Protein AF-A0A812NQ07-F1 (afdb_monomer)

Solvent-accessible surface area (backbone atoms only — not comparable to full-atom values): 11164 Å² total; per-residue (Å²): 77,31,38,33,22,37,84,86,67,49,80,75,46,78,44,50,45,86,80,40,48,30,43,47,54,47,42,54,49,45,25,73,77,73,21,46,48,64,79,30,60,43,45,21,42,82,88,67,48,80,60,52,55,82,43,70,52,73,68,67,44,54,32,36,46,44,80,58,69,56,84,49,89,71,41,55,62,50,47,47,53,50,41,41,50,29,21,64,44,89,93,28,59,58,25,39,49,52,43,48,75,61,62,49,68,63,70,45,54,54,83,63,46,41,31,32,51,32,39,6,26,46,59,60,31,52,73,50,34,51,54,39,54,75,69,65,37,68,62,71,47,54,23,76,58,42,44,33,23,54,31,34,6,27,52,61,58,30,55,68,48,39,50,52,41,50,76,74,61,43,70,63,82,54,44,26,80,87,65,47,25,28,49,49,36,6,52,78,66,62,31,63,67,51,32,58,70,64,47,80,77,81,74,77,75,83,126

Organism: Symbiodinium pilosum (NCBI:txid2952)

Secondary structure (DSSP, 8-state):
-EEEEETTS-EEEEE-TTT--BHHHHHHHHHHHH---GGGEEEEETT-PBPPTTPBP-SSEEEEEEEPPTTSTTHHHHHHHHHHHHTTSTT-HHHHHHHHHTT--TT-B-GGG-BHHHHHHHTT-HHHHHHHHHTT--TT---TT---HHHHHHHHT-HHHHHHHHHTT--TT-B-TTS-BHHHHHHHTT-HHHHHHHSPP------

Radius of gyration: 21.5 Å; Cα contacts (8 Å, |Δi|>4): 360; chains: 1; bounding box: 49×35×74 Å

Structure (mmCIF, N/CA/C/O backbone):
data_AF-A0A812NQ07-F1
#
_entry.id   AF-A0A812NQ07-F1
#
loop_
_atom_site.group_PDB
_atom_site.id
_atom_site.type_symbol
_atom_site.label_atom_id
_atom_site.label_alt_id
_atom_site.label_comp_id
_atom_site.label_asym_id
_atom_site.label_entity_id
_atom_site.label_seq_id
_atom_site.pdbx_PDB_ins_code
_atom_site.Cartn_x
_atom_site.Cartn_y
_atom_site.Cartn_z
_atom_site.occupancy
_atom_site.B_iso_or_equiv
_atom_site.auth_seq_id
_atom_site.auth_comp_id
_atom_site.auth_asym_id
_atom_site.auth_atom_id
_atom_site.pdbx_PDB_model_num
ATOM 1 N N . MET A 1 1 ? -1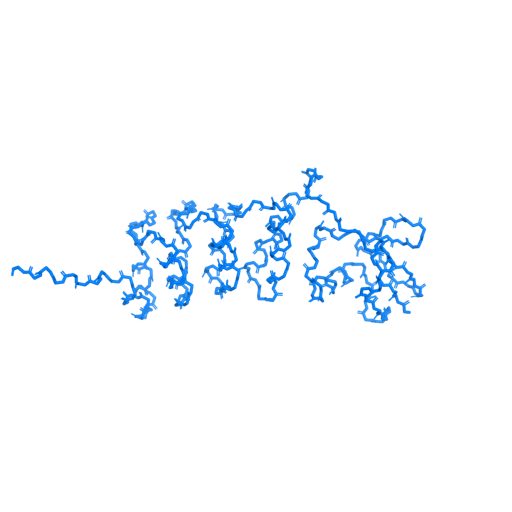0.865 -0.361 34.705 1.00 83.56 1 MET A N 1
ATOM 2 C CA . MET A 1 1 ? -10.903 -1.130 33.455 1.00 83.56 1 MET A CA 1
ATOM 3 C C . MET A 1 1 ? -11.823 -0.433 32.479 1.00 83.56 1 MET A C 1
ATOM 5 O O . MET A 1 1 ? -12.993 -0.219 32.766 1.00 83.56 1 MET A O 1
ATOM 9 N N . LEU A 1 2 ? -11.264 -0.044 31.343 1.00 88.38 2 LEU A N 1
ATOM 10 C CA . LEU A 1 2 ? -11.990 0.468 30.195 1.00 88.38 2 LEU A CA 1
ATOM 11 C C . LEU A 1 2 ? -12.404 -0.717 29.331 1.00 88.38 2 LEU A C 1
ATOM 13 O O . LEU A 1 2 ? -11.552 -1.536 28.971 1.00 88.38 2 LEU A O 1
ATOM 17 N N . ARG A 1 3 ? -13.683 -0.787 28.976 1.00 91.81 3 ARG A N 1
ATOM 18 C CA . ARG A 1 3 ? -14.190 -1.756 28.000 1.00 91.81 3 ARG A CA 1
ATOM 19 C C . ARG A 1 3 ? -14.499 -1.016 26.713 1.00 91.81 3 ARG A C 1
ATOM 21 O O . ARG A 1 3 ? -15.278 -0.068 26.727 1.00 91.81 3 ARG A O 1
ATOM 28 N N . VAL A 1 4 ? -13.860 -1.417 25.620 1.00 92.88 4 VAL A N 1
ATOM 29 C CA . VAL A 1 4 ? -14.156 -0.886 24.289 1.00 92.88 4 VAL A CA 1
ATOM 30 C C . VAL A 1 4 ? -15.063 -1.868 23.577 1.00 92.88 4 VAL A C 1
ATOM 32 O O . VAL A 1 4 ? -14.659 -3.006 23.339 1.00 92.88 4 VAL A O 1
ATOM 35 N N . CYS A 1 5 ? -16.256 -1.422 23.208 1.00 93.31 5 CYS A N 1
ATOM 36 C CA . CYS A 1 5 ? -17.266 -2.243 22.554 1.00 93.31 5 CYS A CA 1
ATOM 37 C C . CYS A 1 5 ? -17.581 -1.714 21.150 1.00 93.31 5 CYS A C 1
ATOM 39 O O . CYS A 1 5 ? -17.480 -0.515 20.883 1.00 93.31 5 CYS A O 1
ATOM 41 N N . SER A 1 6 ? -17.984 -2.599 20.242 1.00 92.44 6 SER A N 1
ATOM 42 C CA . SER A 1 6 ? -18.617 -2.193 18.986 1.00 92.44 6 SER A CA 1
ATOM 43 C C . SER A 1 6 ? -20.029 -1.655 19.252 1.00 92.44 6 SER A C 1
ATOM 45 O O . SER A 1 6 ? -20.607 -1.884 20.315 1.00 92.44 6 SER A O 1
ATOM 47 N N . ILE A 1 7 ? -20.635 -0.993 18.262 1.00 85.06 7 ILE A N 1
ATOM 48 C CA . ILE A 1 7 ? -22.055 -0.597 18.333 1.00 85.06 7 ILE A CA 1
ATOM 49 C C . ILE A 1 7 ? -23.017 -1.784 18.497 1.00 85.06 7 ILE A C 1
ATOM 51 O O . ILE A 1 7 ? -24.151 -1.594 18.924 1.00 85.06 7 ILE A O 1
ATOM 55 N N . ALA A 1 8 ? -22.578 -3.000 18.158 1.00 86.69 8 ALA A N 1
ATOM 56 C CA . ALA A 1 8 ? -23.348 -4.226 18.340 1.00 86.69 8 ALA A CA 1
ATOM 57 C C . ALA A 1 8 ? -23.186 -4.827 19.751 1.00 86.69 8 ALA A C 1
ATOM 59 O O . ALA A 1 8 ? -23.787 -5.855 20.048 1.00 86.69 8 ALA A O 1
ATOM 60 N N . GLY A 1 9 ? -22.384 -4.199 20.621 1.00 85.38 9 GLY A N 1
ATOM 61 C CA . GLY A 1 9 ? -22.116 -4.663 21.984 1.00 85.38 9 GLY A CA 1
ATOM 62 C C . GLY A 1 9 ? -21.007 -5.713 22.091 1.00 85.38 9 GLY A C 1
ATOM 63 O O . GLY A 1 9 ? -20.801 -6.269 23.167 1.00 85.38 9 GLY A O 1
ATOM 64 N N . GLU A 1 10 ? -20.278 -5.994 21.008 1.00 91.31 10 GLU A N 1
ATOM 65 C CA . GLU A 1 10 ? -19.146 -6.926 21.032 1.00 91.31 10 GLU A CA 1
ATOM 66 C C . GLU A 1 10 ? -17.938 -6.276 21.708 1.00 91.31 10 GLU A C 1
ATOM 68 O O . GLU A 1 10 ? -17.533 -5.178 21.326 1.00 91.31 10 GLU A O 1
ATOM 73 N N . GLU A 1 11 ? -17.335 -6.951 22.688 1.00 92.81 11 GLU A N 1
ATOM 74 C CA . GLU A 1 11 ? -16.132 -6.451 23.356 1.00 92.81 11 GLU A CA 1
ATOM 75 C C . GLU A 1 11 ? -14.913 -6.577 22.430 1.00 92.81 11 GLU A C 1
ATOM 77 O O . GLU A 1 11 ? -14.485 -7.673 22.072 1.00 92.81 11 GLU A O 1
ATOM 82 N N . LEU A 1 12 ? -14.349 -5.432 22.044 1.00 91.81 12 LEU A N 1
ATOM 83 C CA . LEU A 1 12 ? -13.192 -5.323 21.154 1.00 91.81 12 LEU A CA 1
ATOM 84 C C . LEU A 1 12 ? -11.872 -5.293 21.929 1.00 91.81 12 LEU A C 1
ATOM 86 O O . LEU A 1 12 ? -10.849 -5.757 21.422 1.00 91.81 12 LEU A O 1
ATOM 90 N N . ALA A 1 13 ? -11.866 -4.693 23.120 1.00 91.88 13 ALA A N 1
ATOM 91 C CA . ALA A 1 13 ? -10.697 -4.630 23.991 1.00 91.88 13 ALA A CA 1
ATOM 92 C C . ALA A 1 13 ? -11.096 -4.343 25.444 1.00 91.88 13 ALA A C 1
ATOM 94 O O . ALA A 1 13 ? -12.018 -3.569 25.700 1.00 91.88 13 ALA A O 1
ATOM 95 N N . SER A 1 14 ? -10.327 -4.894 26.381 1.00 90.81 14 SER A N 1
ATOM 96 C CA . SER A 1 14 ? -10.425 -4.616 27.816 1.00 90.81 14 SER A CA 1
ATOM 97 C C . SER A 1 14 ? -9.067 -4.132 28.306 1.00 90.81 14 SER A C 1
ATOM 99 O O . SER A 1 14 ? -8.086 -4.864 28.181 1.00 90.81 14 SER A O 1
ATOM 101 N N . VAL A 1 15 ? -8.978 -2.894 28.799 1.00 88.62 15 VAL A N 1
ATOM 102 C CA . VAL A 1 15 ? -7.687 -2.251 29.099 1.00 88.62 15 VAL A CA 1
ATOM 103 C C . VAL A 1 15 ? -7.712 -1.463 30.396 1.00 88.62 15 VAL A C 1
ATOM 105 O O . VAL A 1 15 ? -8.690 -0.805 30.744 1.00 88.62 15 VAL A O 1
ATOM 108 N N . SER A 1 16 ? -6.601 -1.501 31.125 1.00 85.25 16 SER A N 1
ATOM 109 C CA . SER A 1 16 ? -6.424 -0.692 32.327 1.00 85.25 16 SER A CA 1
ATOM 110 C C . SER A 1 16 ? -6.103 0.765 31.976 1.00 85.25 16 SER A C 1
ATOM 112 O O . SER A 1 16 ? -5.273 1.045 31.111 1.00 85.25 16 SER A O 1
ATOM 114 N N . THR A 1 17 ? -6.679 1.717 32.716 1.00 79.31 17 THR A N 1
ATOM 115 C CA . THR A 1 17 ? -6.336 3.153 32.620 1.00 79.31 17 THR A CA 1
ATOM 116 C C . THR A 1 17 ? -4.883 3.453 33.016 1.00 79.31 17 THR A C 1
ATOM 118 O O . THR A 1 17 ? -4.377 4.545 32.756 1.00 79.31 17 THR A O 1
ATOM 121 N N . GLN A 1 18 ? -4.175 2.487 33.614 1.00 80.56 18 GLN A N 1
ATOM 122 C CA . GLN A 1 18 ? -2.732 2.578 33.857 1.00 80.56 18 GLN A CA 1
ATOM 123 C C . GLN A 1 18 ? -1.908 2.433 32.566 1.00 80.56 18 GLN A C 1
ATOM 125 O O . GLN A 1 18 ? -0.846 3.045 32.453 1.00 80.56 18 GLN A O 1
ATOM 130 N N . GLU A 1 19 ? -2.406 1.665 31.594 1.00 79.75 19 GLU A N 1
ATOM 131 C CA . GLU A 1 19 ? -1.727 1.374 30.324 1.00 79.75 19 GLU A CA 1
ATOM 132 C C . GLU A 1 19 ? -2.081 2.401 29.244 1.00 79.75 19 GLU A C 1
ATOM 134 O O . GLU A 1 19 ? -1.220 2.825 28.473 1.00 79.75 19 GLU A O 1
ATOM 139 N N . VAL A 1 20 ? -3.343 2.843 29.210 1.00 84.94 20 VAL A N 1
ATOM 140 C CA . VAL A 1 20 ? -3.852 3.798 28.220 1.00 84.94 20 VAL A CA 1
ATOM 141 C C . VAL A 1 20 ? -4.476 4.994 28.929 1.00 84.94 20 VAL A C 1
ATOM 143 O O . VAL A 1 20 ? -5.572 4.917 29.478 1.00 84.94 20 VAL A O 1
A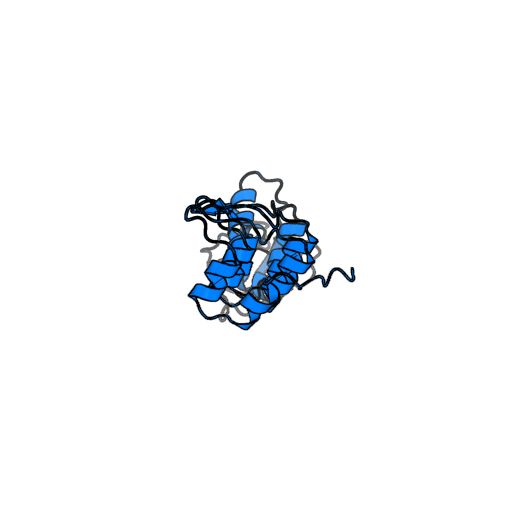TOM 146 N N . LYS A 1 21 ? -3.759 6.123 28.900 1.00 84.06 21 LYS A N 1
ATOM 147 C CA . LYS A 1 21 ? -4.157 7.361 29.592 1.00 84.06 21 LYS A CA 1
ATOM 148 C C . LYS A 1 21 ? -5.004 8.305 28.742 1.00 84.06 21 LYS A C 1
ATOM 150 O O . LYS A 1 21 ? -5.744 9.106 29.300 1.00 84.06 21 LYS A O 1
ATOM 155 N N . HIS A 1 22 ? -4.877 8.233 27.418 1.00 88.94 22 HIS A N 1
ATOM 156 C CA . HIS A 1 22 ? -5.520 9.152 26.477 1.00 88.94 22 HIS A CA 1
ATOM 157 C C . HIS A 1 22 ? -6.291 8.394 25.399 1.00 88.94 22 HIS A C 1
ATOM 159 O O . HIS A 1 22 ? -5.905 7.288 25.010 1.00 88.94 22 HIS A O 1
ATOM 165 N N . ILE A 1 23 ? -7.332 9.031 24.863 1.00 90.25 23 ILE A N 1
ATOM 166 C CA . ILE A 1 23 ? -8.111 8.520 23.728 1.00 90.25 23 ILE A CA 1
ATOM 167 C C . ILE A 1 23 ? -7.228 8.274 22.502 1.00 90.25 23 ILE A C 1
ATOM 169 O O . ILE A 1 23 ? -7.381 7.250 21.841 1.00 90.25 23 ILE A O 1
ATOM 173 N N . SER A 1 24 ? -6.250 9.143 22.234 1.00 91.12 24 SER A N 1
ATOM 174 C CA . SER A 1 24 ? -5.272 8.932 21.158 1.00 91.12 24 SER A CA 1
ATOM 175 C C . SER A 1 24 ? -4.529 7.596 21.294 1.00 91.12 24 SER A C 1
ATOM 177 O O . SER A 1 24 ? -4.465 6.815 20.345 1.00 91.12 24 SER A O 1
ATOM 179 N N . ALA A 1 25 ? -4.030 7.281 22.492 1.00 91.81 25 ALA A N 1
ATOM 180 C CA . ALA A 1 25 ? -3.355 6.015 22.769 1.00 91.81 25 ALA A CA 1
ATOM 181 C C . ALA A 1 25 ? -4.302 4.814 22.600 1.00 91.81 25 ALA A C 1
ATOM 183 O O . ALA A 1 25 ? -3.893 3.784 22.057 1.00 91.81 25 ALA A O 1
ATOM 184 N N . LEU A 1 26 ? -5.575 4.967 22.979 1.00 92.56 26 LEU A N 1
ATOM 185 C CA . LEU A 1 26 ? -6.595 3.946 22.751 1.00 92.56 26 LEU A CA 1
ATOM 186 C C . LEU A 1 26 ? -6.815 3.703 21.254 1.00 92.56 26 LEU A C 1
ATOM 188 O O . LEU A 1 26 ? -6.828 2.552 20.818 1.00 92.56 26 LEU A O 1
ATOM 192 N N . LYS A 1 27 ? -6.898 4.770 20.450 1.00 93.88 27 LYS A N 1
ATOM 193 C CA . LYS A 1 27 ? -7.065 4.656 18.997 1.00 93.88 27 LYS A CA 1
ATOM 194 C C . LYS A 1 27 ? -5.896 3.940 18.324 1.00 93.88 27 LYS A C 1
ATOM 196 O O . LYS A 1 27 ? -6.093 3.043 17.499 1.00 93.88 27 LYS A O 1
ATOM 201 N N . HIS A 1 28 ? -4.666 4.284 18.706 1.00 92.94 28 HIS A N 1
ATOM 202 C CA . HIS A 1 28 ? -3.466 3.605 18.207 1.00 92.94 28 HIS A CA 1
ATOM 203 C C . HIS A 1 28 ? -3.427 2.128 18.599 1.00 92.94 28 HIS A C 1
ATOM 205 O O . HIS A 1 28 ? -3.029 1.283 17.793 1.00 92.94 28 HIS A O 1
ATOM 211 N N . MET A 1 29 ? -3.863 1.796 19.813 1.00 92.94 29 MET A N 1
ATOM 212 C CA . MET A 1 29 ? -3.965 0.411 20.251 1.00 92.94 29 MET A CA 1
ATOM 213 C C . MET A 1 29 ? -5.005 -0.365 19.436 1.00 92.94 29 MET A C 1
ATOM 215 O O . MET A 1 29 ? -4.705 -1.466 18.978 1.00 92.94 29 MET A O 1
ATOM 219 N N . LEU A 1 30 ? -6.183 0.215 19.196 1.00 93.81 30 LEU A N 1
ATOM 220 C CA . LEU A 1 30 ? -7.218 -0.380 18.348 1.00 93.81 30 LEU A CA 1
ATOM 221 C C . LEU A 1 30 ? -6.728 -0.582 16.909 1.00 93.81 30 LEU A C 1
ATOM 223 O O . LEU A 1 30 ? -6.967 -1.640 16.330 1.00 93.81 30 LEU A O 1
ATOM 227 N N . ARG A 1 31 ? -5.958 0.367 16.360 1.00 94.31 31 ARG A N 1
ATOM 228 C CA . ARG A 1 31 ? -5.289 0.191 15.063 1.00 94.31 31 ARG A CA 1
ATOM 229 C C . ARG A 1 31 ? -4.326 -0.993 15.087 1.00 94.31 31 ARG A C 1
ATOM 231 O O . ARG A 1 31 ? -4.334 -1.804 14.172 1.00 94.31 31 ARG A O 1
ATOM 238 N N . ARG A 1 32 ? -3.503 -1.117 16.129 1.00 91.62 32 ARG A N 1
ATOM 239 C CA . ARG A 1 32 ? -2.517 -2.203 16.242 1.00 91.62 32 ARG A CA 1
ATOM 240 C C . ARG A 1 32 ? -3.167 -3.580 16.401 1.00 91.62 32 ARG A C 1
ATOM 242 O O . ARG A 1 32 ? -2.681 -4.539 15.819 1.00 91.62 32 ARG A O 1
ATOM 249 N N . LEU A 1 33 ? -4.232 -3.678 17.195 1.00 91.88 33 LEU A N 1
ATOM 250 C CA . LEU A 1 33 ? -4.913 -4.947 17.472 1.00 91.88 33 LEU A CA 1
ATOM 251 C C . LEU A 1 33 ? -5.822 -5.373 16.318 1.00 91.88 33 LEU A C 1
ATOM 253 O O . LEU A 1 33 ? -5.815 -6.530 15.905 1.00 91.88 33 LEU A O 1
ATOM 257 N N . HIS A 1 34 ? -6.599 -4.430 15.788 1.00 92.94 34 HIS A N 1
ATOM 258 C CA . HIS A 1 34 ? -7.695 -4.733 14.872 1.00 92.94 34 HIS A CA 1
ATOM 259 C C . HIS A 1 34 ? -7.488 -4.205 13.459 1.00 92.94 34 HIS A C 1
ATOM 261 O O . HIS A 1 34 ? -8.230 -4.617 12.573 1.00 92.94 34 HIS A O 1
ATOM 267 N N . GLY A 1 35 ? -6.489 -3.356 13.219 1.00 93.25 35 GLY A N 1
ATOM 268 C CA . GLY A 1 35 ? -6.268 -2.699 11.929 1.00 93.25 35 GLY A CA 1
ATOM 269 C C . GLY A 1 35 ? -7.204 -1.522 11.667 1.00 93.25 35 GLY A C 1
ATOM 270 O O . GLY A 1 35 ? -7.234 -1.023 10.553 1.00 93.25 35 GLY A O 1
ATOM 271 N N . PHE A 1 36 ? -7.981 -1.072 12.656 1.00 94.75 36 PHE A N 1
ATOM 272 C CA . PHE A 1 36 ? -8.920 0.031 12.454 1.00 94.75 36 PHE A CA 1
ATOM 273 C C . PHE A 1 36 ? -8.170 1.335 12.123 1.00 94.75 36 PHE A C 1
ATOM 275 O O . PHE A 1 36 ? -7.368 1.778 12.951 1.00 94.75 36 PHE A O 1
ATOM 282 N N . PRO A 1 37 ? -8.422 1.979 10.968 1.00 93.75 37 PRO A N 1
ATOM 283 C CA . PRO A 1 37 ? -7.759 3.234 10.612 1.00 93.75 37 PRO A CA 1
ATOM 284 C C . PRO A 1 37 ? -8.110 4.350 11.596 1.00 93.75 37 PRO A C 1
ATOM 286 O O . PRO A 1 37 ? -9.281 4.521 11.936 1.00 93.75 37 PRO A O 1
ATOM 289 N N . LEU A 1 38 ? -7.121 5.114 12.060 1.00 92.94 38 LEU A N 1
ATOM 290 C CA . LEU A 1 38 ? -7.305 6.197 13.032 1.00 92.94 38 LEU A CA 1
ATOM 291 C C . LEU A 1 38 ? -8.340 7.217 12.565 1.00 92.94 38 LEU A C 1
ATOM 293 O O . LEU A 1 38 ? -9.183 7.621 13.368 1.00 92.94 38 LEU A O 1
ATOM 297 N N . CYS A 1 39 ? -8.307 7.596 11.284 1.00 90.44 39 CYS A N 1
ATOM 298 C CA . CYS A 1 39 ? -9.239 8.581 10.732 1.00 90.44 39 CYS A CA 1
ATOM 299 C C . CYS A 1 39 ? -10.695 8.085 10.753 1.00 90.44 39 CYS A C 1
ATOM 301 O O . CYS A 1 39 ? -11.631 8.879 10.781 1.00 90.44 39 CYS A O 1
ATOM 303 N N . MET A 1 40 ? -10.909 6.766 10.774 1.00 91.62 40 MET A N 1
ATOM 304 C CA . MET A 1 40 ? -12.243 6.166 10.804 1.00 91.62 40 MET A CA 1
ATOM 305 C C . MET A 1 40 ? -12.725 5.879 12.228 1.00 91.62 40 MET A C 1
ATOM 307 O O . MET A 1 40 ? -13.908 5.609 12.412 1.00 91.62 40 MET A O 1
ATOM 311 N N . GLN A 1 41 ? -11.863 5.944 13.244 1.00 93.25 41 GLN A N 1
ATOM 312 C CA . GLN A 1 41 ? -12.245 5.642 14.622 1.00 93.25 41 GLN A CA 1
ATOM 313 C C . GLN A 1 41 ? -12.924 6.836 15.306 1.00 93.25 41 GLN A C 1
ATOM 315 O O . GLN A 1 41 ? -12.273 7.815 15.687 1.00 93.25 41 GLN A O 1
ATOM 320 N N . ARG A 1 42 ? -14.229 6.714 15.568 1.00 92.38 42 ARG A N 1
ATOM 321 C CA . ARG A 1 42 ? -14.965 7.610 16.468 1.00 92.38 42 ARG A CA 1
ATOM 322 C C . ARG A 1 42 ? -15.312 6.886 17.762 1.00 92.38 42 ARG A C 1
ATOM 324 O O . ARG A 1 42 ? -16.043 5.902 17.746 1.00 92.38 42 ARG A O 1
ATOM 331 N N . LEU A 1 43 ? -14.783 7.395 18.870 1.00 92.31 43 LEU A N 1
ATOM 332 C CA . LEU A 1 43 ? -15.003 6.849 20.205 1.00 92.31 43 LEU A CA 1
ATOM 333 C C . LEU A 1 43 ? -16.042 7.692 20.950 1.00 92.31 43 LEU A C 1
ATOM 335 O O . LEU A 1 43 ? -15.981 8.924 20.920 1.00 92.31 43 LEU A O 1
ATOM 339 N N . LEU A 1 44 ? -16.989 7.019 21.593 1.00 92.38 44 LEU A N 1
ATOM 340 C CA . LEU A 1 44 ? -18.094 7.616 22.341 1.00 92.38 44 LEU A CA 1
ATOM 341 C C . LEU A 1 44 ? -18.063 7.115 23.790 1.00 92.38 44 LEU A C 1
ATOM 343 O O . LEU A 1 44 ? -17.715 5.957 24.020 1.00 92.38 44 LEU A O 1
ATOM 347 N N . SER A 1 45 ? -18.432 7.956 24.755 1.00 89.81 45 SER A N 1
ATOM 348 C CA . SER A 1 45 ? -18.724 7.505 26.126 1.00 89.81 45 SER A CA 1
ATOM 349 C C . SER A 1 45 ? -20.071 6.785 26.214 1.00 89.81 45 SER A C 1
ATOM 351 O O . SER A 1 45 ? -20.879 6.830 25.287 1.00 89.81 45 SER A O 1
ATOM 353 N N . ASP A 1 46 ? -20.327 6.181 27.371 1.00 84.81 46 ASP A N 1
ATOM 354 C CA . ASP A 1 46 ? -21.603 5.594 27.798 1.00 84.81 46 ASP A CA 1
ATOM 355 C C . ASP A 1 46 ? -22.848 6.455 27.499 1.00 84.81 46 ASP A C 1
ATOM 357 O O . ASP A 1 46 ? -23.891 5.940 27.102 1.00 84.81 46 ASP A O 1
ATOM 361 N N . ASN A 1 47 ? -22.738 7.774 27.636 1.00 82.81 47 ASN A N 1
ATOM 362 C CA . ASN A 1 47 ? -23.810 8.732 27.369 1.00 82.81 47 ASN A CA 1
ATOM 363 C C . ASN A 1 47 ? -23.900 9.189 25.895 1.00 82.81 47 ASN A C 1
ATOM 365 O O . ASN A 1 47 ? -24.673 10.095 25.582 1.00 82.81 47 ASN A O 1
ATOM 369 N N . GLY A 1 48 ? -23.091 8.615 24.999 1.00 83.69 48 GLY A N 1
ATOM 370 C CA . GLY A 1 48 ? -23.054 8.945 23.572 1.00 83.69 48 GLY A CA 1
ATOM 371 C C . GLY A 1 48 ? -22.263 10.208 23.209 1.00 83.69 48 GLY A C 1
ATOM 372 O O . GLY A 1 48 ? -22.295 10.632 22.053 1.00 83.69 48 GLY A O 1
ATOM 373 N N . SER A 1 49 ? -21.544 10.825 24.153 1.00 88.62 49 SER A N 1
ATOM 374 C CA . SER A 1 49 ? -20.705 11.998 23.868 1.00 88.62 49 SER A CA 1
ATOM 375 C C . SER A 1 49 ? -19.434 11.608 23.111 1.00 88.62 49 SER A C 1
ATOM 377 O O . SER A 1 49 ? -18.789 10.612 23.430 1.00 88.62 49 SER A O 1
ATOM 379 N N . ILE A 1 50 ? -19.039 12.418 22.125 1.00 89.69 50 ILE A N 1
ATOM 380 C CA . ILE A 1 50 ? -17.809 12.197 21.350 1.00 89.69 50 ILE A CA 1
ATOM 381 C C . ILE A 1 50 ? -16.584 12.473 22.223 1.00 89.69 50 ILE A C 1
ATOM 383 O O . ILE A 1 50 ? -16.425 13.569 22.764 1.00 89.69 50 ILE A O 1
ATOM 387 N N . LEU A 1 51 ? -15.690 11.489 22.309 1.00 89.50 51 LEU A N 1
ATOM 388 C CA . LEU A 1 51 ? -14.443 11.591 23.058 1.00 89.50 51 LEU A CA 1
ATOM 389 C C . LEU A 1 51 ? -13.352 12.191 22.169 1.00 89.50 51 LEU A C 1
ATOM 391 O O . LEU A 1 51 ? -13.061 11.684 21.085 1.00 89.50 51 LEU A O 1
ATOM 395 N N . ASN A 1 52 ? -12.753 13.288 22.631 1.00 89.44 52 ASN A N 1
ATOM 396 C CA . ASN A 1 52 ? -11.645 13.937 21.935 1.00 89.44 52 ASN A CA 1
ATOM 397 C C . ASN A 1 52 ? -10.304 13.254 22.255 1.00 89.44 52 ASN A C 1
ATOM 399 O O . ASN A 1 52 ? -10.148 12.640 23.306 1.00 89.44 52 ASN A O 1
ATOM 403 N N . ASP A 1 53 ? -9.321 13.395 21.365 1.00 86.31 53 ASP A N 1
ATOM 404 C CA . ASP A 1 53 ? -8.040 12.677 21.454 1.00 86.31 53 ASP A CA 1
ATOM 405 C C . ASP A 1 53 ? -7.209 13.016 22.702 1.00 86.31 53 ASP A C 1
ATOM 407 O O . ASP A 1 53 ? -6.451 12.172 23.190 1.00 86.31 53 ASP A O 1
ATOM 411 N N . SER A 1 54 ? -7.375 14.231 23.231 1.00 85.62 54 SER A N 1
ATOM 412 C CA . SER A 1 54 ? -6.673 14.731 24.420 1.00 85.62 54 SER A CA 1
ATOM 413 C C . SER A 1 54 ? -7.328 14.303 25.733 1.00 85.62 54 SER A C 1
ATOM 415 O O . SER A 1 54 ? -6.703 14.433 26.790 1.00 85.62 54 SER A O 1
ATOM 417 N N . LEU A 1 55 ? -8.568 13.803 25.690 1.00 85.44 55 LEU A N 1
ATOM 418 C CA . LEU A 1 55 ? -9.325 13.444 26.878 1.00 85.44 55 LEU A CA 1
ATOM 419 C C . LEU A 1 55 ? -8.577 12.360 27.646 1.00 85.44 55 LEU A C 1
ATOM 421 O O . LEU A 1 55 ? -8.197 11.317 27.101 1.00 85.44 55 LEU A O 1
ATOM 425 N N . LYS A 1 56 ? -8.362 12.638 28.928 1.00 83.75 56 LYS A N 1
ATOM 426 C CA . LYS A 1 56 ? -7.763 11.690 29.848 1.00 83.75 56 LYS A CA 1
ATOM 427 C C . LYS A 1 56 ? -8.832 10.704 30.301 1.00 83.75 56 LYS A C 1
ATOM 429 O O . LYS A 1 56 ? -9.901 11.107 30.750 1.00 83.75 56 LYS A O 1
ATOM 434 N N . LEU A 1 57 ? -8.531 9.422 30.158 1.00 81.62 57 LEU A N 1
ATOM 435 C CA . LEU A 1 57 ? -9.407 8.341 30.582 1.00 81.62 57 LEU A CA 1
ATOM 436 C C . LEU A 1 57 ? -9.186 8.082 32.073 1.00 81.62 57 LEU A C 1
ATOM 438 O O . LEU A 1 57 ? -8.058 7.839 32.504 1.00 81.62 57 LEU A O 1
ATOM 442 N N . GLU A 1 58 ? -10.256 8.150 32.860 1.00 80.25 58 GLU A N 1
ATOM 443 C CA . GLU A 1 58 ? -10.215 7.952 34.308 1.00 80.25 58 GLU A CA 1
ATOM 444 C C . GLU A 1 58 ? -11.312 6.978 34.741 1.00 80.25 58 GLU A C 1
ATOM 446 O O . GLU A 1 58 ? -12.425 7.010 34.223 1.00 80.25 58 GLU A O 1
ATOM 451 N N . GLY A 1 59 ? -10.980 6.108 35.697 1.00 81.25 59 GLY A N 1
ATOM 452 C CA . GLY A 1 59 ? -11.912 5.127 36.250 1.00 81.25 59 GLY A CA 1
ATOM 453 C C . GLY A 1 59 ? -12.281 3.981 35.305 1.00 81.25 59 GLY A C 1
ATOM 454 O O . GLY A 1 59 ? -11.531 3.610 34.397 1.00 81.25 59 GLY A O 1
ATOM 455 N N . ASP A 1 60 ? -13.435 3.388 35.588 1.00 83.06 60 ASP A N 1
ATOM 456 C CA . ASP A 1 60 ? -14.043 2.334 34.788 1.00 83.06 60 ASP A CA 1
ATOM 457 C C . ASP A 1 60 ? -15.070 2.986 33.867 1.00 83.06 60 ASP A C 1
ATOM 459 O O . ASP A 1 60 ? -15.950 3.708 34.332 1.00 83.06 60 ASP A O 1
ATOM 463 N N . ALA A 1 61 ? -14.939 2.760 32.563 1.00 84.75 61 ALA A N 1
ATOM 464 C CA . ALA A 1 61 ? -15.835 3.334 31.571 1.00 84.75 61 ALA A CA 1
ATOM 465 C C . ALA A 1 61 ? -16.058 2.349 30.426 1.00 84.75 61 ALA A C 1
ATOM 467 O O . ALA A 1 61 ? -15.144 1.621 30.022 1.00 84.75 61 ALA A O 1
ATOM 468 N N . GLU A 1 62 ? -17.273 2.359 29.889 1.00 88.62 62 GLU A N 1
ATOM 469 C CA . GLU A 1 62 ? -17.570 1.724 28.614 1.00 88.62 62 GLU A CA 1
ATOM 470 C C . GLU A 1 62 ? -17.404 2.757 27.497 1.00 88.62 62 GLU A C 1
ATOM 472 O O . GLU A 1 62 ? -17.924 3.872 27.572 1.00 88.62 62 GLU A O 1
ATOM 477 N N . ILE A 1 63 ? -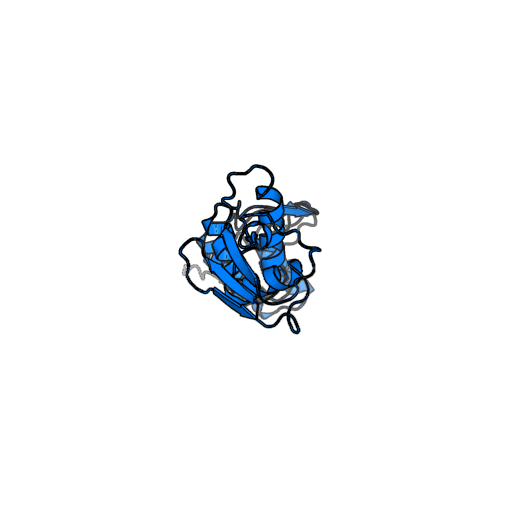16.631 2.392 26.479 1.00 91.94 63 ILE A N 1
ATOM 478 C CA . ILE A 1 63 ? -16.350 3.221 25.313 1.00 91.94 63 ILE A CA 1
ATOM 479 C C . ILE A 1 63 ? -16.887 2.494 24.091 1.00 91.94 63 ILE A C 1
ATOM 481 O O . ILE A 1 63 ? -16.505 1.358 23.816 1.00 91.94 63 ILE A O 1
ATOM 485 N N . GLN A 1 64 ? -17.730 3.161 23.315 1.00 93.06 64 GLN A N 1
ATOM 486 C CA . GLN A 1 64 ? -18.230 2.612 22.061 1.00 93.06 64 GLN A CA 1
ATOM 487 C C . GLN A 1 64 ? -17.356 3.074 20.896 1.00 93.06 64 GLN A C 1
ATOM 489 O O . GLN A 1 64 ? -17.091 4.269 20.741 1.00 93.06 64 GLN A O 1
ATOM 494 N N . LEU A 1 65 ? -16.922 2.132 20.059 1.00 92.94 65 LEU A N 1
ATOM 495 C CA . LEU A 1 65 ? -16.253 2.406 18.792 1.00 92.94 65 LEU A CA 1
ATOM 496 C C . LEU A 1 65 ? -17.264 2.402 17.642 1.00 92.94 65 LEU A C 1
ATOM 498 O O . LEU A 1 65 ? -17.938 1.405 17.381 1.00 92.94 65 LEU A O 1
ATOM 502 N N . VAL A 1 66 ? -17.280 3.503 16.894 1.00 91.88 66 VAL A N 1
ATOM 503 C CA . VAL A 1 66 ? -18.005 3.660 15.632 1.00 91.88 66 VAL A CA 1
ATOM 504 C C . VAL A 1 66 ? -16.997 3.889 14.510 1.00 91.88 66 VAL A C 1
ATOM 506 O O . VAL A 1 66 ? -16.250 4.869 14.547 1.00 91.88 66 VAL A O 1
ATOM 509 N N . LEU A 1 67 ? -16.993 3.019 13.497 1.00 88.88 67 LEU A N 1
ATOM 510 C CA . LEU A 1 67 ? -16.205 3.228 12.281 1.00 88.88 67 LEU A CA 1
ATOM 511 C C . LEU A 1 67 ? -16.960 4.145 11.309 1.00 88.88 67 LEU A C 1
ATOM 513 O O . LEU A 1 67 ? -18.104 3.877 10.944 1.00 88.88 67 LEU A O 1
ATOM 517 N N . LEU A 1 68 ? -16.326 5.249 10.918 1.00 86.94 68 LEU A N 1
ATOM 518 C CA . LEU A 1 68 ? -16.872 6.236 9.984 1.00 86.94 68 LEU A CA 1
ATOM 519 C C . LEU A 1 68 ? -16.759 5.761 8.538 1.00 86.94 68 LEU A C 1
ATOM 521 O O . LEU A 1 68 ? -15.730 5.219 8.159 1.00 86.94 68 LEU A O 1
ATOM 525 N N . SER A 1 69 ? -17.755 6.048 7.699 1.00 80.94 69 SER A N 1
ATOM 526 C CA . SER A 1 69 ? -17.621 5.908 6.245 1.00 80.94 69 SER A CA 1
ATOM 527 C C . SER A 1 69 ? -16.905 7.117 5.637 1.00 80.94 69 SER A C 1
ATOM 529 O O . SER A 1 69 ? -17.116 8.251 6.064 1.00 80.94 69 SER A O 1
ATOM 531 N N . LEU A 1 70 ? -16.133 6.906 4.568 1.00 73.56 70 LEU A N 1
ATOM 532 C CA . LEU A 1 70 ? -15.385 7.974 3.885 1.00 73.56 70 LEU A CA 1
ATOM 533 C C . LEU A 1 70 ? -16.263 8.989 3.125 1.00 73.56 70 LEU A C 1
ATOM 535 O O . LEU A 1 70 ? -15.751 9.963 2.585 1.00 73.56 70 LEU A O 1
ATOM 539 N N . SER A 1 71 ? -17.589 8.817 3.115 1.00 64.88 71 SER A N 1
ATOM 540 C CA . SER A 1 71 ? -18.549 9.749 2.500 1.00 64.88 71 SER A CA 1
ATOM 541 C C . SER A 1 71 ? -18.622 11.124 3.177 1.00 64.88 71 SER A C 1
ATOM 543 O O . SER A 1 71 ? -19.174 12.065 2.606 1.00 64.88 71 SER A O 1
ATOM 545 N N . THR A 1 72 ? -18.068 11.285 4.381 1.00 57.47 72 THR A N 1
ATOM 546 C CA . THR A 1 72 ? -17.968 12.594 5.033 1.00 57.47 72 THR A CA 1
ATOM 547 C C . THR A 1 72 ? -16.748 13.337 4.483 1.00 57.47 72 THR A C 1
ATOM 549 O O . THR A 1 72 ? -15.616 12.979 4.802 1.00 57.47 72 THR A O 1
ATOM 552 N N . GLY A 1 73 ? -16.971 14.370 3.664 1.00 55.38 73 GLY A N 1
ATOM 553 C CA . GLY A 1 73 ? -15.984 14.997 2.764 1.00 55.38 73 GLY A CA 1
ATOM 554 C C . GLY A 1 73 ? -14.671 15.557 3.343 1.00 55.38 73 GLY A C 1
ATOM 555 O O . GLY A 1 73 ? -13.881 16.093 2.575 1.00 55.38 73 GLY A O 1
ATOM 556 N N . ASN A 1 74 ? -14.400 15.427 4.647 1.00 62.78 74 ASN A N 1
ATOM 557 C CA . ASN A 1 74 ? -13.105 15.762 5.257 1.00 62.78 74 ASN A CA 1
ATOM 558 C C . ASN A 1 74 ? -12.211 14.529 5.533 1.00 62.78 74 ASN A C 1
ATOM 560 O O . ASN A 1 74 ? -11.003 14.670 5.693 1.00 62.78 74 ASN A O 1
ATOM 564 N N . LEU A 1 75 ? -12.771 13.312 5.548 1.00 67.81 75 LEU A N 1
ATOM 565 C CA . LEU A 1 75 ? -12.012 12.092 5.864 1.00 67.81 75 LEU A CA 1
ATOM 566 C C . LEU A 1 75 ? -11.133 11.603 4.713 1.00 67.81 75 LEU A C 1
ATOM 568 O O . LEU A 1 75 ? -10.151 10.914 4.962 1.00 67.81 75 LEU A O 1
ATOM 572 N N . CYS A 1 76 ? -11.445 11.956 3.464 1.00 73.56 76 CYS A N 1
ATOM 573 C CA . CYS A 1 76 ? -10.701 11.459 2.305 1.00 73.56 76 CYS A CA 1
ATOM 574 C C . CYS A 1 76 ? -9.213 11.836 2.359 1.00 73.56 76 CYS A C 1
ATOM 576 O O . CYS A 1 76 ? -8.361 11.020 2.018 1.00 73.56 76 CYS A O 1
ATOM 578 N N . ASN A 1 77 ? -8.894 13.046 2.834 1.00 81.44 77 ASN A N 1
ATOM 579 C CA . ASN A 1 77 ? -7.510 13.500 2.962 1.00 81.44 77 ASN A CA 1
ATOM 580 C C . ASN A 1 77 ? -6.782 12.781 4.104 1.00 81.44 77 ASN A C 1
ATOM 582 O O . ASN A 1 77 ? -5.657 12.330 3.921 1.00 81.44 77 ASN A O 1
ATOM 586 N N . GLU A 1 78 ? -7.409 12.642 5.272 1.00 87.38 78 GLU A N 1
ATOM 587 C CA . GLU A 1 78 ? -6.803 11.941 6.413 1.00 87.38 78 GLU A CA 1
ATOM 588 C C . GLU A 1 78 ? -6.586 10.455 6.113 1.00 87.38 78 GLU A C 1
ATOM 590 O O . GLU A 1 78 ? -5.503 9.929 6.360 1.00 87.38 78 GLU A O 1
ATOM 595 N N . ALA A 1 79 ? -7.574 9.808 5.493 1.00 88.88 79 ALA A N 1
ATOM 596 C CA . ALA A 1 79 ? -7.511 8.414 5.071 1.00 88.88 79 ALA A CA 1
ATOM 597 C C . ALA A 1 79 ? -6.392 8.174 4.047 1.00 88.88 79 ALA A C 1
ATOM 599 O O . ALA A 1 79 ? -5.661 7.188 4.128 1.00 88.88 79 ALA A O 1
ATOM 600 N N . ALA A 1 80 ? -6.203 9.114 3.122 1.00 87.94 80 ALA A N 1
ATOM 601 C CA . ALA A 1 80 ? -5.095 9.083 2.180 1.00 87.94 80 ALA A CA 1
ATOM 602 C C . ALA A 1 80 ? -3.726 9.201 2.859 1.00 87.94 80 ALA A C 1
ATOM 604 O O . ALA A 1 80 ? -2.798 8.457 2.535 1.00 87.94 80 ALA A O 1
ATOM 605 N N . LEU A 1 81 ? -3.592 10.130 3.810 1.00 89.56 81 LEU A N 1
ATOM 606 C CA . LEU A 1 81 ? -2.358 10.297 4.573 1.00 89.56 81 LEU A CA 1
ATOM 607 C C . LEU A 1 81 ? -2.045 9.061 5.413 1.00 89.56 81 LEU A C 1
ATOM 609 O O . LEU A 1 81 ? -0.886 8.651 5.489 1.00 89.56 81 LEU A O 1
ATOM 613 N N . GLU A 1 82 ? -3.066 8.456 6.012 1.00 92.88 82 GLU A N 1
ATOM 614 C CA . GLU A 1 82 ? -2.908 7.229 6.778 1.00 92.88 82 GLU A CA 1
ATOM 615 C C . GLU A 1 82 ? -2.507 6.052 5.879 1.00 92.88 82 GLU A C 1
ATOM 617 O O . GLU A 1 82 ? -1.604 5.303 6.249 1.00 92.88 82 GLU A O 1
ATOM 622 N N . LEU A 1 83 ? -3.068 5.929 4.669 1.00 93.88 83 LEU A N 1
ATOM 623 C CA . LEU A 1 83 ? -2.664 4.897 3.705 1.00 93.88 83 LEU A CA 1
ATOM 624 C C . LEU A 1 83 ? -1.186 5.043 3.297 1.00 93.88 83 LEU A C 1
ATOM 626 O O . LEU A 1 83 ? -0.450 4.057 3.262 1.00 93.88 83 LEU A O 1
ATOM 630 N N . ILE A 1 84 ? -0.721 6.273 3.061 1.00 92.56 84 ILE A N 1
ATOM 631 C CA . ILE A 1 84 ? 0.698 6.552 2.779 1.00 92.56 84 ILE A CA 1
ATOM 632 C C . ILE A 1 84 ? 1.582 6.211 3.988 1.00 92.56 84 ILE A C 1
ATOM 634 O O . ILE A 1 84 ? 2.667 5.646 3.823 1.00 92.56 84 ILE A O 1
ATOM 638 N N . SER A 1 85 ? 1.124 6.521 5.206 1.00 92.94 85 SER A N 1
ATOM 639 C CA . SER A 1 85 ? 1.826 6.142 6.438 1.00 92.94 85 SER A CA 1
ATOM 640 C C . SER A 1 85 ? 1.952 4.625 6.558 1.00 92.94 85 SER A C 1
ATOM 642 O O . SER A 1 85 ? 3.019 4.141 6.927 1.00 92.94 85 SER A O 1
ATOM 644 N N . CYS A 1 86 ? 0.907 3.874 6.195 1.00 93.56 86 CYS A N 1
ATOM 645 C CA . CYS A 1 86 ? 0.961 2.414 6.173 1.00 93.56 86 CYS A CA 1
ATOM 646 C C . CYS A 1 86 ? 2.058 1.923 5.221 1.00 93.56 86 CYS A C 1
ATOM 648 O O . CYS A 1 86 ? 2.820 1.044 5.585 1.00 93.56 86 CYS A O 1
ATOM 650 N N . ALA A 1 87 ? 2.198 2.526 4.037 1.00 93.31 87 ALA A N 1
ATOM 651 C CA . ALA A 1 87 ? 3.235 2.174 3.062 1.00 93.31 87 ALA A CA 1
ATOM 652 C C . ALA A 1 87 ? 4.665 2.604 3.451 1.00 93.31 87 ALA A C 1
ATOM 654 O O . ALA A 1 87 ? 5.614 2.319 2.719 1.00 93.31 87 ALA A O 1
ATOM 655 N N . SER A 1 88 ? 4.830 3.307 4.573 1.00 90.50 88 SER A N 1
ATOM 656 C CA . SER A 1 88 ? 6.129 3.786 5.058 1.00 90.50 88 SER A CA 1
ATOM 657 C C . SER A 1 88 ? 6.638 3.005 6.273 1.00 90.50 88 SER A C 1
ATOM 659 O O . SER A 1 88 ? 7.842 2.983 6.513 1.00 90.50 88 SER A O 1
ATOM 661 N N . GLU A 1 89 ? 5.745 2.352 7.020 1.00 89.06 89 GLU A N 1
ATOM 662 C CA . GLU A 1 89 ? 6.063 1.635 8.256 1.00 89.06 89 GLU A CA 1
ATOM 663 C C . GLU A 1 89 ? 5.506 0.201 8.226 1.00 89.06 89 GLU A C 1
ATOM 665 O O . GLU A 1 89 ? 4.370 -0.014 7.795 1.00 89.06 89 GLU A O 1
ATOM 670 N N . PRO A 1 90 ? 6.258 -0.797 8.720 1.00 86.38 90 PRO A N 1
ATOM 671 C CA . PRO A 1 90 ? 5.796 -2.179 8.736 1.00 86.38 90 PRO A CA 1
ATOM 672 C C . PRO A 1 90 ? 4.618 -2.394 9.696 1.00 86.38 90 PRO A C 1
ATOM 674 O O . PRO A 1 90 ? 4.442 -1.689 10.688 1.00 86.38 90 PRO A O 1
ATOM 677 N N . GLY A 1 91 ? 3.832 -3.446 9.443 1.00 87.44 91 GLY A N 1
ATOM 678 C CA . GLY A 1 91 ? 2.773 -3.892 10.361 1.00 87.44 91 GLY A CA 1
ATOM 679 C C . GLY A 1 91 ? 1.432 -3.166 10.208 1.00 87.44 91 GLY A C 1
ATOM 680 O O . GLY A 1 91 ? 0.569 -3.267 11.082 1.00 87.44 91 GLY A O 1
ATOM 681 N N . HIS A 1 92 ? 1.223 -2.448 9.104 1.00 93.31 92 HIS A N 1
ATOM 682 C CA . HIS A 1 92 ? -0.016 -1.709 8.834 1.00 93.31 92 HIS A CA 1
ATOM 683 C C . HIS A 1 92 ? -0.850 -2.273 7.672 1.00 93.31 92 HIS A C 1
ATOM 685 O O . HIS A 1 92 ? -1.757 -1.610 7.176 1.00 93.31 92 HIS A O 1
ATOM 691 N N . LEU A 1 93 ? -0.614 -3.532 7.285 1.00 95.25 93 LEU A N 1
ATOM 692 C CA . LEU A 1 93 ? -1.329 -4.199 6.189 1.00 95.25 93 LEU A CA 1
ATOM 693 C C . LEU A 1 93 ? -2.853 -4.228 6.387 1.00 95.25 93 LEU A C 1
ATOM 695 O O . LEU A 1 93 ? -3.603 -3.926 5.462 1.00 95.25 93 LEU A O 1
ATOM 699 N N . LYS A 1 94 ? -3.327 -4.579 7.591 1.00 95.50 94 LYS A N 1
ATOM 700 C CA . LYS A 1 94 ? -4.770 -4.662 7.878 1.00 95.50 94 LYS A CA 1
ATOM 701 C C . LYS A 1 94 ? -5.444 -3.289 7.779 1.00 95.50 94 LYS A C 1
ATOM 703 O O . LYS A 1 94 ? -6.535 -3.185 7.229 1.00 95.50 94 LYS A O 1
ATOM 708 N N . THR A 1 95 ? -4.750 -2.248 8.233 1.00 95.56 95 THR A N 1
ATOM 709 C CA . THR A 1 95 ? -5.188 -0.855 8.109 1.00 95.56 95 THR A CA 1
ATOM 710 C C . THR A 1 95 ? -5.248 -0.408 6.654 1.00 95.56 95 THR A C 1
ATOM 712 O O . THR A 1 95 ? -6.269 0.121 6.223 1.00 95.56 95 THR A O 1
ATOM 715 N N . ALA A 1 96 ? -4.196 -0.675 5.873 1.00 95.56 96 ALA A N 1
ATOM 716 C CA . ALA A 1 96 ? -4.165 -0.363 4.446 1.00 95.56 96 ALA A CA 1
ATOM 717 C C . ALA A 1 96 ? -5.313 -1.050 3.689 1.00 95.56 96 ALA A C 1
ATOM 719 O O . ALA A 1 96 ? -5.991 -0.411 2.887 1.00 95.56 96 ALA A O 1
ATOM 720 N N . ARG A 1 97 ? -5.585 -2.325 3.999 1.00 95.62 97 ARG A N 1
ATOM 721 C CA . ARG A 1 97 ? -6.701 -3.084 3.418 1.00 95.62 97 ARG A CA 1
ATOM 722 C C . ARG A 1 97 ? -8.050 -2.436 3.718 1.00 95.62 97 ARG A C 1
ATOM 724 O O . ARG A 1 97 ? -8.801 -2.178 2.785 1.00 95.62 97 ARG A O 1
ATOM 731 N N . MET A 1 98 ? -8.320 -2.107 4.981 1.00 94.06 98 MET A N 1
ATOM 732 C CA . MET A 1 98 ? -9.569 -1.442 5.369 1.00 94.06 98 MET A CA 1
ATOM 733 C C . MET A 1 98 ? -9.750 -0.084 4.684 1.00 94.06 98 MET A C 1
ATOM 735 O O . MET A 1 98 ? -10.857 0.247 4.269 1.00 94.06 98 MET A O 1
ATOM 739 N N . LEU A 1 99 ? -8.675 0.697 4.532 1.00 93.31 99 LEU A N 1
ATOM 740 C CA . LEU A 1 99 ? -8.718 1.981 3.825 1.00 93.31 99 LEU A CA 1
ATOM 741 C C . LEU A 1 99 ? -9.070 1.802 2.340 1.00 93.31 99 LEU A C 1
ATOM 743 O O . LEU A 1 99 ? -9.918 2.525 1.817 1.00 93.31 99 LEU A O 1
ATOM 747 N N . LEU A 1 100 ? -8.467 0.824 1.664 1.00 91.94 100 LEU A N 1
ATOM 748 C CA . LEU A 1 100 ? -8.771 0.535 0.259 1.00 91.94 100 LEU A CA 1
ATOM 749 C C . LEU A 1 100 ? -10.198 0.001 0.077 1.00 91.94 100 LEU A C 1
ATOM 751 O O . LEU A 1 100 ? -10.910 0.464 -0.811 1.00 91.94 100 LEU A O 1
ATOM 755 N N . GLU A 1 101 ? -10.648 -0.905 0.947 1.00 91.06 101 GLU A N 1
ATOM 756 C CA . GLU A 1 101 ? -12.026 -1.426 0.955 1.00 91.06 101 GLU A CA 1
ATOM 757 C C . GLU A 1 101 ? -13.061 -0.326 1.231 1.00 91.06 101 GLU A C 1
ATOM 759 O O . GLU A 1 101 ? -14.165 -0.357 0.689 1.00 91.06 101 GLU A O 1
ATOM 764 N N . ALA A 1 102 ? -12.696 0.683 2.025 1.00 88.75 102 ALA A N 1
ATOM 765 C CA . ALA A 1 102 ? -13.528 1.854 2.274 1.00 88.75 102 ALA A CA 1
ATOM 766 C C . ALA A 1 102 ? -13.601 2.825 1.078 1.00 88.75 102 ALA A C 1
ATOM 768 O O . ALA A 1 102 ? -14.394 3.769 1.114 1.00 88.75 102 ALA A O 1
ATOM 769 N N . GLY A 1 103 ? -12.806 2.601 0.026 1.00 87.31 103 GLY A N 1
ATOM 770 C CA . GLY A 1 103 ? -12.811 3.394 -1.201 1.00 87.31 103 GLY A CA 1
ATOM 771 C C . GLY A 1 103 ? -11.802 4.543 -1.227 1.00 87.31 103 GLY A C 1
ATOM 772 O O . GLY A 1 103 ? -11.983 5.479 -2.008 1.00 87.31 103 GLY A O 1
ATOM 773 N N . VAL A 1 104 ? -10.745 4.514 -0.400 1.00 88.94 104 VAL A N 1
ATOM 774 C CA . VAL A 1 104 ? -9.620 5.452 -0.570 1.00 88.94 104 VAL A CA 1
ATOM 775 C C . VAL A 1 104 ? -9.038 5.282 -1.971 1.00 88.94 104 VAL A C 1
ATOM 777 O O . VAL A 1 104 ? -8.802 4.164 -2.427 1.00 88.94 104 VAL A O 1
ATOM 780 N N . ASN A 1 105 ? -8.769 6.399 -2.651 1.00 88.19 105 ASN A N 1
ATOM 781 C CA . ASN A 1 105 ? -8.075 6.364 -3.930 1.00 88.19 105 ASN A CA 1
ATOM 782 C C . ASN A 1 105 ? -6.671 5.754 -3.749 1.00 88.19 105 ASN A C 1
ATOM 784 O O . ASN A 1 105 ? -5.799 6.359 -3.129 1.00 88.19 105 ASN A O 1
ATOM 788 N N . LYS A 1 106 ? -6.459 4.565 -4.310 1.00 86.75 106 LYS A N 1
ATOM 789 C CA . LYS A 1 106 ? -5.183 3.831 -4.317 1.00 86.75 106 LYS A CA 1
ATOM 790 C C . LYS A 1 106 ? -4.041 4.579 -5.019 1.00 86.75 106 LYS A C 1
ATOM 792 O O . LYS A 1 106 ? -2.886 4.414 -4.637 1.00 86.75 106 LYS A O 1
ATOM 797 N N . ASP A 1 107 ? -4.376 5.447 -5.973 1.00 87.69 107 ASP A N 1
ATOM 798 C CA . ASP A 1 107 ? -3.425 6.247 -6.754 1.00 87.69 107 ASP A CA 1
ATOM 799 C C . ASP A 1 107 ? -3.169 7.614 -6.111 1.00 87.69 107 ASP A C 1
ATOM 801 O O . ASP A 1 107 ? -2.659 8.543 -6.743 1.00 87.69 107 ASP A O 1
ATOM 805 N N . ILE A 1 108 ? -3.541 7.771 -4.836 1.00 83.31 108 ILE A N 1
ATOM 806 C CA . ILE A 1 108 ? -3.283 9.005 -4.115 1.00 83.31 108 ILE A CA 1
ATOM 807 C C . ILE A 1 108 ? -1.785 9.272 -4.029 1.00 83.31 108 ILE A C 1
ATOM 809 O O . ILE A 1 108 ? -0.971 8.387 -3.747 1.00 83.31 108 ILE A O 1
ATOM 813 N N . CYS A 1 109 ? -1.433 10.530 -4.254 1.00 83.19 109 CYS A N 1
ATOM 814 C CA . CYS A 1 109 ? -0.072 11.005 -4.200 1.00 83.19 109 CYS A CA 1
ATOM 815 C C . CYS A 1 109 ? 0.061 12.187 -3.240 1.00 83.19 109 CYS A C 1
ATOM 817 O O . CYS A 1 109 ? -0.880 12.958 -3.030 1.00 83.19 109 CYS A O 1
ATOM 819 N N . ARG A 1 110 ? 1.239 12.321 -2.623 1.00 79.00 110 ARG A N 1
ATOM 820 C CA . ARG A 1 110 ? 1.565 13.472 -1.767 1.00 79.00 110 ARG A CA 1
ATOM 821 C C . ARG A 1 110 ? 2.696 14.282 -2.386 1.00 79.00 110 ARG A C 1
ATOM 823 O O . ARG A 1 110 ? 2.697 14.540 -3.587 1.00 79.00 110 ARG A O 1
ATOM 830 N N . GLN A 1 111 ? 3.621 14.761 -1.557 1.00 75.25 111 GLN A N 1
ATOM 831 C CA . GLN A 1 111 ? 4.680 15.673 -1.955 1.00 75.25 111 GLN A CA 1
ATOM 832 C C . GLN A 1 111 ? 5.376 15.136 -3.199 1.00 75.25 111 GLN A C 1
ATOM 834 O O . GLN A 1 111 ? 5.778 13.977 -3.250 1.00 75.25 111 GLN A O 1
ATOM 839 N N . ARG A 1 112 ? 5.497 16.004 -4.197 1.00 85.69 112 ARG A N 1
ATOM 840 C CA . ARG A 1 112 ? 6.127 15.692 -5.473 1.00 85.69 112 ARG A CA 1
ATOM 841 C C . ARG A 1 112 ? 5.423 14.660 -6.350 1.00 85.69 112 ARG A C 1
ATOM 843 O O . ARG A 1 112 ? 6.040 14.166 -7.277 1.00 85.69 112 ARG A O 1
ATOM 850 N N . GLY A 1 113 ? 4.146 14.364 -6.108 1.00 90.62 113 GLY A N 1
ATOM 851 C CA . GLY A 1 113 ? 3.391 13.414 -6.930 1.00 90.62 113 GLY A CA 1
ATOM 852 C C . GLY A 1 113 ? 3.711 11.949 -6.628 1.00 90.62 113 GLY A C 1
ATOM 853 O O . GLY A 1 113 ? 3.302 11.075 -7.382 1.00 90.62 113 GLY A O 1
ATOM 854 N N . LYS A 1 114 ? 4.396 11.663 -5.515 1.00 94.00 114 LYS A N 1
ATOM 855 C CA . LYS A 1 114 ? 4.743 10.297 -5.123 1.00 94.00 114 LYS A CA 1
ATOM 856 C C . LYS A 1 114 ? 3.512 9.517 -4.654 1.00 94.00 114 LYS A C 1
ATOM 858 O O . LYS A 1 114 ? 2.858 9.948 -3.701 1.00 94.00 114 LYS A O 1
ATOM 863 N N . THR A 1 115 ? 3.203 8.400 -5.314 1.00 95.69 115 THR A N 1
ATOM 864 C CA . THR A 1 115 ? 2.045 7.541 -5.004 1.00 95.69 115 THR A CA 1
ATOM 865 C C . THR A 1 115 ? 2.308 6.610 -3.819 1.00 95.69 115 THR A C 1
ATOM 867 O O . THR A 1 115 ? 3.455 6.396 -3.416 1.00 95.69 115 THR A O 1
ATOM 870 N N . VAL A 1 116 ? 1.250 6.004 -3.270 1.00 95.94 116 VAL A N 1
ATOM 871 C CA . VAL A 1 116 ? 1.372 5.002 -2.193 1.00 95.94 116 VAL A CA 1
ATOM 872 C C . VAL A 1 116 ? 2.240 3.819 -2.641 1.00 95.94 116 VAL A C 1
ATOM 874 O O . VAL A 1 116 ? 3.094 3.366 -1.880 1.00 95.94 116 VAL A O 1
ATOM 877 N N . LEU A 1 117 ? 2.090 3.363 -3.891 1.00 97.69 117 LEU A N 1
ATOM 878 C CA . LEU A 1 117 ? 2.889 2.261 -4.434 1.00 97.69 117 LEU A CA 1
ATOM 879 C C . LEU A 1 117 ? 4.380 2.621 -4.497 1.00 97.69 117 LEU A C 1
ATOM 881 O O . LEU A 1 117 ? 5.220 1.798 -4.147 1.00 97.69 117 LEU A O 1
ATOM 885 N N . MET A 1 118 ? 4.724 3.865 -4.844 1.00 97.81 118 MET A N 1
ATOM 886 C CA . MET A 1 118 ? 6.113 4.339 -4.805 1.00 97.81 118 MET A CA 1
ATOM 887 C C . MET A 1 118 ? 6.676 4.418 -3.379 1.00 97.81 118 MET A C 1
ATOM 889 O O . MET A 1 118 ? 7.865 4.173 -3.176 1.00 97.81 118 MET A O 1
ATOM 893 N N . HIS A 1 119 ? 5.853 4.769 -2.383 1.00 96.62 119 HIS A N 1
ATOM 894 C CA . HIS A 1 119 ? 6.253 4.712 -0.973 1.00 96.62 119 HIS A CA 1
ATOM 895 C C . HIS A 1 119 ? 6.510 3.270 -0.523 1.00 96.62 119 HIS A C 1
ATOM 897 O O . HIS A 1 119 ? 7.564 3.000 0.052 1.00 96.62 119 HIS A O 1
ATOM 903 N N . ALA A 1 120 ? 5.603 2.343 -0.843 1.00 97.56 120 ALA A N 1
ATOM 904 C CA . ALA A 1 120 ? 5.770 0.927 -0.522 1.00 97.56 120 ALA A CA 1
ATOM 905 C C . ALA A 1 120 ? 7.027 0.352 -1.192 1.00 97.56 120 ALA A C 1
ATOM 907 O O . ALA A 1 120 ? 7.820 -0.334 -0.546 1.00 97.56 120 ALA A O 1
ATOM 908 N N . ALA A 1 121 ? 7.245 0.709 -2.461 1.00 98.25 121 ALA A N 1
ATOM 909 C CA . ALA A 1 121 ? 8.397 0.291 -3.241 1.00 98.25 121 ALA A CA 1
ATOM 910 C C . ALA A 1 121 ? 9.721 0.819 -2.694 1.00 98.25 121 ALA A C 1
ATOM 912 O O . ALA A 1 121 ? 10.677 0.060 -2.632 1.00 98.25 121 ALA A O 1
ATOM 913 N N . GLN A 1 122 ? 9.789 2.078 -2.258 1.00 97.50 122 GLN A N 1
ATOM 914 C CA . GLN A 1 122 ? 11.000 2.633 -1.647 1.00 97.50 122 GLN A CA 1
ATOM 915 C C . GLN A 1 122 ? 11.307 1.995 -0.280 1.00 97.50 122 GLN A C 1
ATOM 917 O O . GLN A 1 122 ? 12.464 1.729 0.043 1.00 97.50 122 GLN A O 1
ATOM 922 N N . ASN A 1 123 ? 10.276 1.755 0.534 1.00 97.25 123 ASN A N 1
ATOM 923 C CA . ASN A 1 123 ? 10.429 1.310 1.923 1.00 97.25 123 ASN A CA 1
ATOM 924 C C . ASN A 1 123 ? 10.407 -0.217 2.099 1.00 97.25 123 ASN A C 1
ATOM 926 O O . ASN A 1 123 ? 10.390 -0.694 3.234 1.00 97.25 123 ASN A O 1
ATOM 930 N N . GLY A 1 124 ? 10.374 -0.988 1.009 1.00 97.69 124 GLY A N 1
ATOM 931 C CA . GLY A 1 124 ? 10.396 -2.450 1.077 1.00 97.69 124 GLY A CA 1
ATOM 932 C C . GLY A 1 124 ? 9.112 -3.073 1.637 1.00 97.69 124 GLY A C 1
ATOM 933 O O . GLY A 1 124 ? 9.152 -4.196 2.129 1.00 97.69 124 GLY A O 1
ATOM 934 N N . GLN A 1 125 ? 7.976 -2.367 1.584 1.00 97.88 125 GLN A N 1
ATOM 935 C CA . GLN A 1 125 ? 6.692 -2.854 2.107 1.00 97.88 125 GLN A CA 1
ATOM 936 C C . GLN A 1 125 ? 6.007 -3.785 1.095 1.00 97.88 125 GLN A C 1
ATOM 938 O O . GLN A 1 125 ? 5.046 -3.393 0.425 1.00 97.88 125 GLN A O 1
ATOM 943 N N . LEU A 1 126 ? 6.522 -5.011 0.962 1.00 98.00 126 LEU A N 1
ATOM 944 C CA . LEU A 1 126 ? 6.090 -5.978 -0.052 1.00 98.00 126 LEU A CA 1
ATOM 945 C 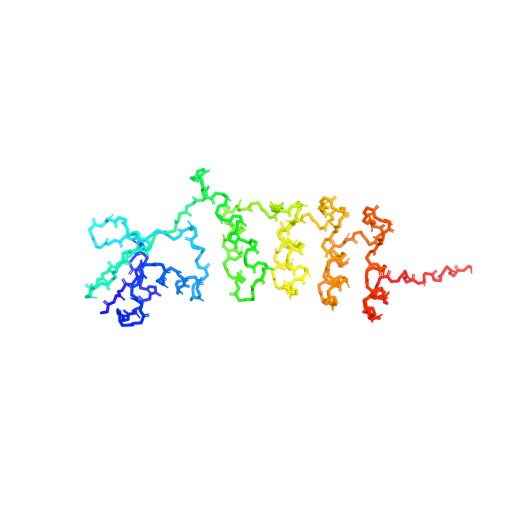C . LEU A 1 126 ? 4.588 -6.272 0.012 1.00 98.00 126 LEU A C 1
ATOM 947 O O . LEU A 1 126 ? 3.916 -6.205 -1.014 1.00 98.00 126 LEU A O 1
ATOM 951 N N . GLU A 1 127 ? 4.040 -6.542 1.195 1.00 97.81 127 GLU A N 1
ATOM 952 C CA . GLU A 1 127 ? 2.627 -6.905 1.346 1.00 97.81 127 GLU A CA 1
ATOM 953 C C . GLU A 1 127 ? 1.691 -5.745 0.981 1.00 97.81 127 GLU A C 1
ATOM 955 O O . GLU A 1 127 ? 0.590 -5.956 0.475 1.00 97.81 127 GLU A O 1
ATOM 960 N N . ILE A 1 128 ? 2.129 -4.503 1.208 1.00 97.69 128 ILE A N 1
ATOM 961 C CA . ILE A 1 128 ? 1.364 -3.311 0.824 1.00 97.69 128 ILE A CA 1
ATOM 962 C C . ILE A 1 128 ? 1.469 -3.074 -0.682 1.00 97.69 128 ILE A C 1
ATOM 964 O O . ILE A 1 128 ? 0.467 -2.740 -1.311 1.00 97.69 128 ILE A O 1
ATOM 968 N N . ALA A 1 129 ? 2.645 -3.284 -1.278 1.00 98.12 129 ALA A N 1
ATOM 969 C CA . ALA A 1 129 ? 2.803 -3.227 -2.728 1.00 98.12 129 ALA A CA 1
ATOM 970 C C . ALA A 1 129 ? 1.918 -4.276 -3.426 1.00 98.12 129 ALA A C 1
ATOM 972 O O . ALA A 1 129 ? 1.210 -3.930 -4.369 1.00 98.12 129 ALA A O 1
ATOM 973 N N . GLN A 1 130 ? 1.887 -5.516 -2.920 1.00 98.19 130 GLN A N 1
ATOM 974 C CA . GLN A 1 130 ? 1.007 -6.586 -3.414 1.00 98.19 130 GLN A CA 1
ATOM 975 C C . GLN A 1 130 ? -0.461 -6.170 -3.347 1.00 98.19 130 GLN A C 1
ATOM 977 O O . GLN A 1 130 ? -1.158 -6.213 -4.355 1.00 98.19 130 GLN A O 1
ATOM 982 N N . LEU A 1 131 ? -0.902 -5.676 -2.188 1.00 97.75 131 LEU A N 1
ATOM 983 C CA . LEU A 1 131 ? -2.272 -5.210 -1.990 1.00 97.75 131 LEU A CA 1
ATOM 984 C C . LEU A 1 131 ? -2.671 -4.094 -2.975 1.00 97.75 131 LEU A C 1
ATOM 986 O O . LEU A 1 131 ? -3.791 -4.087 -3.482 1.00 97.75 131 LEU A O 1
ATOM 990 N N . LEU A 1 132 ? -1.774 -3.144 -3.255 1.00 97.56 132 LEU A N 1
ATOM 991 C CA . LEU A 1 132 ? -2.035 -2.051 -4.200 1.00 97.56 132 LEU A CA 1
ATOM 992 C C . LEU A 1 132 ? -2.099 -2.544 -5.650 1.00 97.56 132 LEU A C 1
ATOM 994 O O . LEU A 1 132 ? -2.964 -2.098 -6.405 1.00 97.56 132 LEU A O 1
ATOM 998 N N . VAL A 1 133 ? -1.225 -3.479 -6.028 1.00 97.44 133 VAL A N 1
ATOM 999 C CA . VAL A 1 133 ? -1.251 -4.133 -7.346 1.00 97.44 133 VAL A CA 1
ATOM 1000 C C . VAL A 1 133 ? -2.546 -4.932 -7.525 1.00 97.44 133 VAL A C 1
ATOM 1002 O O . VAL A 1 133 ? -3.216 -4.783 -8.545 1.00 97.44 133 VAL A O 1
ATOM 1005 N N . GLU A 1 134 ? -2.965 -5.704 -6.519 1.00 96.81 134 GLU A N 1
ATOM 1006 C CA . GLU A 1 134 ? -4.250 -6.423 -6.507 1.00 96.81 134 GLU A CA 1
ATOM 1007 C C . GLU A 1 134 ? -5.442 -5.464 -6.629 1.00 96.81 134 GLU A C 1
ATOM 1009 O O . GLU A 1 134 ? -6.401 -5.735 -7.353 1.00 96.81 134 GLU A O 1
ATOM 1014 N N . ALA A 1 135 ? -5.359 -4.295 -5.988 1.00 94.94 135 ALA A N 1
ATOM 1015 C CA . ALA A 1 135 ? -6.342 -3.224 -6.121 1.00 94.94 135 ALA A CA 1
ATOM 1016 C C . ALA A 1 135 ? -6.281 -2.498 -7.483 1.00 94.94 135 ALA A C 1
ATOM 1018 O O . ALA A 1 135 ? -7.050 -1.558 -7.711 1.00 94.94 135 ALA A O 1
ATOM 1019 N N . SER A 1 136 ? -5.408 -2.921 -8.406 1.00 95.44 136 SER A N 1
ATOM 1020 C CA . SER A 1 136 ? -5.181 -2.310 -9.722 1.00 95.44 136 SER A CA 1
ATOM 1021 C C . SER A 1 136 ? -4.752 -0.842 -9.635 1.00 95.44 136 SER A C 1
ATOM 1023 O O . SER A 1 136 ? -5.320 0.003 -10.332 1.00 95.44 136 SER A O 1
ATOM 1025 N N . ALA A 1 137 ? -3.840 -0.513 -8.716 1.00 95.62 137 ALA A N 1
ATOM 1026 C CA . ALA A 1 137 ? -3.164 0.785 -8.716 1.00 95.62 137 ALA A CA 1
ATOM 1027 C C . ALA A 1 137 ? -2.378 0.987 -10.022 1.00 95.62 137 ALA A C 1
ATOM 1029 O O . ALA A 1 137 ? -1.938 0.015 -10.640 1.00 95.62 137 ALA A O 1
ATOM 1030 N N . ASP A 1 138 ? -2.197 2.238 -10.435 1.00 97.38 138 ASP A N 1
ATOM 1031 C CA . ASP A 1 138 ? -1.390 2.589 -11.600 1.00 97.38 138 ASP A CA 1
ATOM 1032 C C . ASP A 1 138 ? 0.093 2.281 -11.326 1.00 97.38 138 ASP A C 1
ATOM 1034 O O . ASP A 1 138 ? 0.791 2.994 -10.598 1.00 97.38 138 ASP A O 1
ATOM 1038 N N . ILE A 1 139 ? 0.556 1.167 -11.896 1.00 97.81 139 ILE A N 1
ATOM 1039 C CA . ILE A 1 139 ? 1.905 0.616 -11.712 1.00 97.81 139 ILE A CA 1
ATOM 1040 C C . ILE A 1 139 ? 2.974 1.550 -12.297 1.00 97.81 139 ILE A C 1
ATOM 1042 O O . ILE A 1 139 ? 4.057 1.688 -11.717 1.00 97.81 139 ILE A O 1
ATOM 1046 N N . ASP A 1 140 ? 2.648 2.221 -13.404 1.00 98.25 140 ASP A N 1
ATOM 1047 C CA . ASP A 1 140 ? 3.551 3.094 -14.158 1.00 98.25 140 ASP A CA 1
ATOM 1048 C C . ASP A 1 140 ? 3.298 4.581 -13.880 1.00 98.25 140 ASP A C 1
ATOM 1050 O O . ASP A 1 140 ? 3.829 5.453 -14.580 1.00 98.25 140 ASP A O 1
ATOM 1054 N N . ALA A 1 141 ? 2.535 4.884 -12.821 1.00 97.56 141 ALA A N 1
ATOM 1055 C CA . ALA A 1 141 ? 2.374 6.237 -12.317 1.00 97.56 141 ALA A CA 1
ATOM 1056 C C . ALA A 1 141 ? 3.741 6.909 -12.147 1.00 97.56 141 ALA A C 1
ATOM 1058 O O . ALA A 1 141 ? 4.736 6.281 -11.767 1.00 97.56 141 ALA A O 1
ATOM 1059 N N . ARG A 1 142 ? 3.785 8.215 -12.420 1.00 97.12 142 ARG A N 1
ATOM 1060 C CA . ARG A 1 142 ? 5.026 8.993 -12.446 1.00 97.12 142 ARG A CA 1
ATOM 1061 C C . ARG A 1 142 ? 4.920 10.191 -11.528 1.00 97.12 142 ARG A C 1
ATOM 1063 O O . ARG A 1 142 ? 3.965 10.962 -11.615 1.00 97.12 142 ARG A O 1
ATOM 1070 N N . ASP A 1 143 ? 5.920 10.357 -10.678 1.00 96.88 143 ASP A N 1
ATOM 1071 C CA . ASP A 1 143 ? 6.027 11.538 -9.833 1.00 96.88 143 ASP A CA 1
ATOM 1072 C C . ASP A 1 143 ? 6.565 12.747 -10.635 1.00 96.88 143 ASP A C 1
ATOM 1074 O O . ASP A 1 143 ? 6.751 12.688 -11.855 1.00 96.88 143 ASP A O 1
ATOM 1078 N N . TRP A 1 144 ? 6.812 13.884 -9.980 1.00 96.88 144 TRP A N 1
ATOM 1079 C CA . TRP A 1 144 ? 7.312 15.089 -10.661 1.00 96.88 144 TRP A CA 1
ATOM 1080 C C . TRP A 1 144 ? 8.731 14.937 -11.220 1.00 96.88 144 TRP A C 1
ATOM 1082 O O . TRP A 1 144 ? 9.084 15.671 -12.141 1.00 96.88 144 TRP A O 1
ATOM 1092 N N . ALA A 1 145 ? 9.532 14.001 -10.701 1.00 96.94 145 ALA A N 1
ATOM 1093 C CA . ALA A 1 145 ? 10.833 13.637 -11.262 1.00 96.94 145 ALA A CA 1
ATOM 1094 C C . ALA A 1 145 ? 10.708 12.603 -12.396 1.00 96.94 145 ALA A C 1
ATOM 1096 O O . ALA A 1 145 ? 11.711 12.193 -12.986 1.00 96.94 145 ALA A O 1
ATOM 1097 N N . ARG A 1 146 ? 9.468 12.241 -12.752 1.00 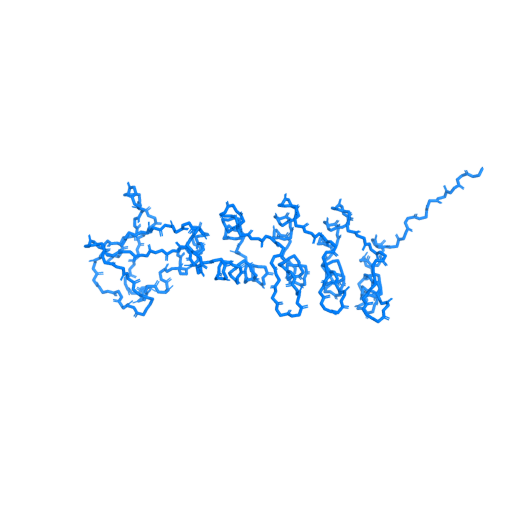97.75 146 ARG A N 1
ATOM 1098 C CA . ARG A 1 146 ? 9.100 11.182 -13.689 1.00 97.75 146 ARG A CA 1
ATOM 1099 C C . ARG A 1 146 ? 9.545 9.792 -13.226 1.00 97.75 146 ARG A C 1
ATOM 1101 O O . AR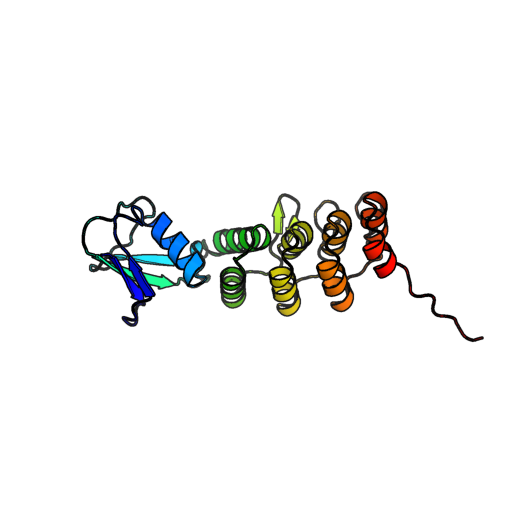G A 1 146 ? 9.637 8.895 -14.070 1.00 97.75 146 ARG A O 1
ATOM 1108 N N . GLU A 1 147 ? 9.797 9.610 -11.935 1.00 98.19 147 GLU A N 1
ATOM 1109 C CA . GLU A 1 147 ? 10.190 8.328 -11.357 1.00 98.19 147 GLU A CA 1
ATOM 1110 C C . GLU A 1 147 ? 8.958 7.440 -11.137 1.00 98.19 147 GLU A C 1
ATOM 1112 O O . GLU A 1 147 ? 7.873 7.939 -10.829 1.00 98.19 147 GLU A O 1
ATOM 1117 N N . THR A 1 148 ? 9.123 6.128 -11.324 1.00 98.44 148 THR A N 1
ATOM 1118 C CA . THR A 1 148 ? 8.075 5.108 -11.127 1.00 98.44 148 THR A CA 1
ATOM 1119 C C . THR A 1 148 ? 8.328 4.295 -9.860 1.00 98.44 148 THR A C 1
ATOM 1121 O O . THR A 1 148 ? 9.428 4.312 -9.299 1.00 98.44 148 THR A O 1
ATOM 1124 N N . ALA A 1 149 ? 7.335 3.519 -9.412 1.00 98.44 149 ALA A N 1
ATOM 1125 C CA . ALA A 1 149 ? 7.522 2.590 -8.295 1.00 98.44 149 ALA A CA 1
ATOM 1126 C C . ALA A 1 149 ? 8.665 1.591 -8.554 1.00 98.44 149 ALA A C 1
ATOM 1128 O O . ALA A 1 149 ? 9.450 1.308 -7.647 1.00 98.44 149 ALA A O 1
ATOM 1129 N N . LEU A 1 150 ? 8.813 1.123 -9.800 1.00 98.81 150 LEU A N 1
ATOM 1130 C CA . LEU A 1 150 ? 9.898 0.223 -10.187 1.00 98.81 150 LEU A CA 1
ATOM 1131 C C . LEU A 1 150 ? 11.270 0.880 -9.987 1.00 98.81 150 LEU A C 1
ATOM 1133 O O . LEU A 1 150 ? 12.146 0.261 -9.391 1.00 98.81 150 LEU A O 1
ATOM 1137 N N . MET A 1 151 ? 11.448 2.143 -10.393 1.00 98.69 151 MET A N 1
ATOM 1138 C CA . MET A 1 151 ? 12.706 2.874 -10.166 1.00 98.69 151 MET A CA 1
ATOM 1139 C C . MET A 1 151 ? 13.039 2.996 -8.677 1.00 98.69 151 MET A C 1
ATOM 1141 O O . MET A 1 151 ? 14.171 2.716 -8.290 1.00 98.69 151 MET A O 1
ATOM 1145 N N . TYR A 1 152 ? 12.055 3.321 -7.830 1.00 98.50 152 TYR A N 1
ATOM 1146 C CA . TYR A 1 152 ? 12.259 3.396 -6.379 1.00 98.50 152 TYR A CA 1
ATOM 1147 C C . TYR A 1 152 ? 12.652 2.046 -5.758 1.00 98.50 152 TYR A C 1
ATOM 1149 O O . TYR A 1 152 ? 13.556 2.008 -4.917 1.00 98.50 152 TYR A O 1
ATOM 1157 N N . ALA A 1 153 ? 12.016 0.941 -6.168 1.00 98.69 153 ALA A N 1
ATOM 1158 C CA . ALA A 1 153 ? 12.390 -0.402 -5.716 1.00 98.69 153 ALA A CA 1
ATOM 1159 C C . ALA A 1 153 ? 13.806 -0.780 -6.179 1.00 98.69 153 ALA A C 1
ATOM 1161 O O . ALA A 1 153 ? 14.575 -1.368 -5.415 1.00 98.69 153 ALA A O 1
ATOM 1162 N N . CYS A 1 154 ? 14.163 -0.403 -7.411 1.00 98.62 154 CYS A N 1
ATOM 1163 C CA . CYS A 1 154 ? 15.480 -0.633 -7.988 1.00 98.62 154 CYS A CA 1
ATOM 1164 C C . CYS A 1 154 ? 16.581 0.167 -7.297 1.00 98.62 154 CYS A C 1
ATOM 1166 O O . CYS A 1 154 ? 17.603 -0.425 -6.982 1.00 98.62 154 CYS A O 1
ATOM 1168 N N . ASP A 1 155 ? 16.386 1.460 -7.025 1.00 98.50 155 ASP A N 1
ATOM 1169 C CA . ASP A 1 155 ? 17.344 2.287 -6.271 1.00 98.50 155 ASP A CA 1
ATOM 1170 C C . ASP A 1 155 ? 17.541 1.743 -4.843 1.00 98.50 155 ASP A C 1
ATOM 1172 O O . ASP A 1 155 ? 18.663 1.629 -4.342 1.00 98.50 155 ASP A O 1
ATOM 1176 N N . SER A 1 156 ? 16.447 1.312 -4.209 1.00 98.19 156 SER A N 1
ATOM 1177 C CA . SER A 1 156 ? 16.447 0.861 -2.811 1.00 98.19 156 SER A CA 1
ATOM 1178 C C . SER A 1 156 ? 16.892 -0.596 -2.617 1.00 98.19 156 SER A C 1
ATOM 1180 O O . SER A 1 156 ? 17.160 -0.997 -1.487 1.00 98.19 156 SER A O 1
ATOM 1182 N N . GLY A 1 157 ? 17.006 -1.391 -3.686 1.00 98.38 157 GLY A N 1
ATOM 1183 C CA . GLY A 1 157 ? 17.497 -2.773 -3.614 1.00 98.38 157 GLY A CA 1
ATOM 1184 C C . GLY A 1 157 ? 16.444 -3.831 -3.262 1.00 98.38 157 GLY A C 1
ATOM 1185 O O . GLY A 1 157 ? 16.801 -4.953 -2.903 1.00 98.38 157 GLY A O 1
ATOM 1186 N N . HIS A 1 158 ? 15.150 -3.520 -3.378 1.00 98.56 158 HIS A N 1
ATOM 1187 C CA . HIS A 1 158 ? 14.065 -4.417 -2.955 1.00 98.56 158 HIS A CA 1
ATOM 1188 C C . HIS A 1 158 ? 13.690 -5.424 -4.049 1.00 98.56 158 HIS A C 1
ATOM 1190 O O . HIS A 1 158 ? 12.721 -5.236 -4.785 1.00 98.56 158 HIS A O 1
ATOM 1196 N N . VAL A 1 159 ? 14.465 -6.509 -4.148 1.00 98.62 159 VAL A N 1
ATOM 1197 C CA . VAL A 1 159 ? 14.355 -7.547 -5.197 1.00 98.62 159 VAL A CA 1
ATOM 1198 C C . VAL A 1 159 ? 12.933 -8.096 -5.358 1.00 98.62 159 VAL A C 1
ATOM 1200 O O . VAL A 1 159 ? 12.436 -8.179 -6.479 1.00 98.62 159 VAL A O 1
ATOM 1203 N N . GLU A 1 160 ? 12.259 -8.442 -4.262 1.00 98.62 160 GLU A N 1
ATOM 1204 C CA . GLU A 1 160 ? 10.923 -9.053 -4.327 1.00 98.62 160 GLU A CA 1
ATOM 1205 C C . GLU A 1 160 ? 9.851 -8.073 -4.818 1.00 98.62 160 GLU A C 1
ATOM 1207 O O . GLU A 1 160 ? 8.951 -8.460 -5.560 1.00 98.62 160 GLU A O 1
ATOM 1212 N N . ILE A 1 161 ? 9.989 -6.781 -4.504 1.00 98.75 161 ILE A N 1
ATOM 1213 C CA . ILE A 1 161 ? 9.103 -5.751 -5.060 1.00 98.75 161 ILE A CA 1
ATOM 1214 C C . ILE A 1 161 ? 9.389 -5.547 -6.550 1.00 98.75 161 ILE A C 1
ATOM 1216 O O . ILE A 1 161 ? 8.456 -5.393 -7.333 1.00 98.75 161 ILE A O 1
ATOM 1220 N N . VAL A 1 162 ? 10.657 -5.589 -6.972 1.00 98.75 162 VAL A N 1
ATOM 1221 C CA . VAL A 1 162 ? 10.998 -5.538 -8.402 1.00 98.75 162 VAL A CA 1
ATOM 1222 C C . VAL A 1 162 ? 10.335 -6.690 -9.158 1.00 98.75 162 VAL A C 1
ATOM 1224 O O . VAL A 1 162 ? 9.725 -6.446 -10.196 1.00 98.75 162 VAL A O 1
ATOM 1227 N N . ARG A 1 163 ? 10.415 -7.928 -8.648 1.00 98.56 163 ARG A N 1
ATOM 1228 C CA . ARG A 1 163 ? 9.742 -9.084 -9.271 1.00 98.56 163 ARG A CA 1
ATOM 1229 C C . ARG A 1 163 ? 8.240 -8.857 -9.372 1.00 98.56 163 ARG A C 1
ATOM 1231 O O . ARG A 1 163 ? 7.705 -8.963 -10.469 1.00 98.56 163 ARG A O 1
ATOM 1238 N N . LEU A 1 164 ? 7.608 -8.474 -8.263 1.00 98.62 164 LEU A N 1
ATOM 1239 C CA . LEU A 1 164 ? 6.177 -8.189 -8.206 1.00 98.62 164 LEU A CA 1
ATOM 1240 C C . LEU A 1 164 ? 5.753 -7.170 -9.272 1.00 98.62 164 LEU A C 1
ATOM 1242 O O . LEU A 1 164 ? 4.804 -7.412 -10.010 1.00 98.62 164 LEU A O 1
ATOM 1246 N N . LEU A 1 165 ? 6.451 -6.035 -9.361 1.00 98.62 165 LEU A N 1
ATOM 1247 C CA . LEU A 1 165 ? 6.106 -4.971 -10.306 1.00 98.62 165 LEU A CA 1
ATOM 1248 C C . LEU A 1 165 ? 6.298 -5.420 -11.763 1.00 98.62 165 LEU A C 1
ATOM 1250 O O . LEU A 1 165 ? 5.446 -5.139 -12.601 1.00 98.62 165 LEU A O 1
ATOM 1254 N N . LEU A 1 166 ? 7.371 -6.157 -12.069 1.00 97.88 166 LEU A N 1
ATOM 1255 C CA . LEU A 1 166 ? 7.604 -6.702 -13.412 1.00 97.88 166 LEU A CA 1
ATOM 1256 C C . LEU A 1 166 ? 6.563 -7.763 -13.798 1.00 97.88 166 LEU A C 1
ATOM 1258 O O . LEU A 1 166 ? 6.104 -7.784 -14.938 1.00 97.88 166 LEU A O 1
ATOM 1262 N N . GLU A 1 167 ? 6.173 -8.631 -12.864 1.00 97.62 167 GLU A N 1
ATOM 1263 C CA . GLU A 1 167 ? 5.110 -9.626 -13.062 1.00 97.62 167 GLU A CA 1
ATOM 1264 C C . GLU A 1 167 ? 3.746 -8.966 -13.277 1.00 97.62 167 GLU A C 1
ATOM 1266 O O . GLU A 1 167 ? 2.946 -9.448 -14.080 1.00 97.62 167 GLU A O 1
ATOM 1271 N N . ALA A 1 168 ? 3.513 -7.831 -12.618 1.00 97.44 168 ALA A N 1
ATOM 1272 C CA . ALA A 1 168 ? 2.329 -7.004 -12.801 1.00 97.44 168 ALA A CA 1
ATOM 1273 C C . ALA A 1 168 ? 2.358 -6.159 -14.093 1.00 97.44 168 ALA A C 1
ATOM 1275 O O . ALA A 1 168 ? 1.368 -5.506 -14.415 1.00 97.44 168 ALA A O 1
ATOM 1276 N N . GLY A 1 169 ? 3.455 -6.203 -14.858 1.00 96.88 169 GLY A N 1
ATOM 1277 C CA . GLY A 1 169 ? 3.568 -5.566 -16.170 1.00 96.88 169 GLY A CA 1
ATOM 1278 C C . GLY A 1 169 ? 4.155 -4.155 -16.172 1.00 96.88 169 GLY A C 1
ATOM 1279 O O . GLY A 1 169 ? 3.937 -3.448 -17.149 1.00 96.88 169 GLY A O 1
ATOM 1280 N N . ALA A 1 170 ? 4.891 -3.753 -15.129 1.00 97.81 170 ALA A N 1
ATOM 1281 C CA . ALA A 1 170 ? 5.581 -2.461 -15.092 1.00 97.81 170 ALA A CA 1
ATOM 1282 C C . ALA A 1 170 ? 6.502 -2.260 -16.308 1.00 97.81 170 ALA A C 1
ATOM 1284 O O . ALA A 1 170 ? 7.318 -3.136 -16.630 1.00 97.81 170 ALA A O 1
ATOM 1285 N N . ASP A 1 171 ? 6.429 -1.084 -16.930 1.00 97.62 171 ASP A N 1
ATOM 1286 C CA . ASP A 1 171 ? 7.306 -0.701 -18.033 1.00 97.62 171 ASP A CA 1
ATOM 1287 C C . ASP A 1 171 ? 8.697 -0.309 -17.498 1.00 97.62 171 ASP A C 1
ATOM 1289 O O . ASP A 1 171 ? 8.908 0.741 -16.879 1.00 97.62 171 ASP A O 1
ATOM 1293 N N . ASN A 1 172 ? 9.679 -1.182 -17.737 1.00 95.50 172 ASN A N 1
ATOM 1294 C CA . ASN A 1 172 ? 11.055 -0.982 -17.292 1.00 95.50 172 ASN A CA 1
ATOM 1295 C C . ASN A 1 172 ? 11.908 -0.105 -18.230 1.00 95.50 172 ASN A C 1
ATOM 1297 O O . ASN A 1 172 ? 13.038 0.235 -17.855 1.00 95.50 172 ASN A O 1
ATOM 1301 N N . ASP A 1 173 ? 11.368 0.295 -19.387 1.00 96.06 173 ASP A N 1
ATOM 1302 C CA . ASP A 1 173 ? 12.002 1.203 -20.348 1.00 96.06 173 ASP A CA 1
ATOM 1303 C C . ASP A 1 173 ? 11.666 2.679 -20.059 1.00 96.06 173 ASP A C 1
ATOM 1305 O O . ASP A 1 173 ? 12.295 3.589 -20.614 1.00 96.06 173 ASP A O 1
ATOM 1309 N N . LEU A 1 174 ? 10.722 2.955 -19.149 1.00 97.62 174 LEU A N 1
ATOM 1310 C CA . LEU A 1 174 ? 10.465 4.314 -18.674 1.00 97.62 174 LEU A CA 1
ATOM 1311 C C . LEU A 1 174 ? 11.735 4.919 -18.060 1.00 97.62 174 LEU A C 1
ATOM 1313 O O . LEU A 1 174 ? 12.477 4.262 -17.332 1.00 97.62 174 LEU A O 1
ATOM 1317 N N . SER A 1 175 ? 11.961 6.208 -18.333 1.00 97.19 175 SER A N 1
ATOM 1318 C CA . SER A 1 175 ? 13.135 6.952 -17.863 1.00 97.19 175 SER A CA 1
ATOM 1319 C C . SER A 1 175 ? 12.758 8.214 -17.090 1.00 97.19 175 SER A C 1
ATOM 1321 O O . SER A 1 175 ? 11.892 8.960 -17.554 1.00 97.19 175 SER A O 1
ATOM 1323 N N . ASP A 1 176 ? 13.424 8.500 -15.974 1.00 98.06 176 ASP A N 1
ATOM 1324 C CA . ASP A 1 176 ? 13.240 9.732 -15.192 1.00 98.06 176 ASP A CA 1
ATOM 1325 C C . ASP A 1 176 ? 13.591 11.015 -15.995 1.00 98.06 176 ASP A C 1
ATOM 1327 O O . ASP A 1 176 ? 13.905 10.973 -17.192 1.00 9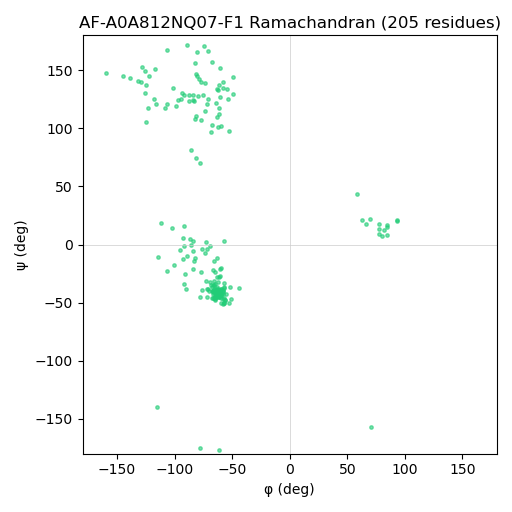8.06 176 ASP A O 1
ATOM 1331 N N . LEU A 1 177 ? 13.526 12.190 -15.358 1.00 97.69 177 LEU A N 1
ATOM 1332 C CA . LEU A 1 177 ? 13.897 13.464 -15.999 1.00 97.69 177 LEU A CA 1
ATOM 1333 C C . LEU A 1 177 ? 15.358 13.538 -16.479 1.00 97.69 177 LEU A C 1
ATOM 1335 O O . LEU A 1 177 ? 15.651 14.341 -17.364 1.00 97.69 177 LEU A O 1
ATOM 1339 N N . ASN A 1 178 ? 16.253 12.715 -15.935 1.00 97.56 178 ASN A N 1
ATOM 1340 C CA . ASN A 1 178 ? 17.660 12.645 -16.327 1.00 97.56 178 ASN A CA 1
ATOM 1341 C C . ASN A 1 178 ? 17.911 11.590 -17.419 1.00 97.56 178 ASN A C 1
ATOM 1343 O O . ASN A 1 178 ? 19.046 11.429 -17.865 1.00 97.56 178 ASN A O 1
ATOM 1347 N N . GLY A 1 179 ? 16.871 10.872 -17.853 1.00 97.50 179 GLY A N 1
ATOM 1348 C CA . GLY A 1 179 ? 16.988 9.775 -18.809 1.00 97.50 179 GLY A CA 1
ATOM 1349 C C . GLY A 1 179 ? 17.423 8.447 -18.181 1.00 97.50 179 GLY A C 1
ATOM 1350 O O . GLY A 1 179 ? 17.741 7.517 -18.921 1.00 97.50 179 GLY A O 1
ATOM 1351 N N . ASN A 1 180 ? 17.419 8.316 -16.851 1.00 97.94 180 ASN A N 1
ATOM 1352 C CA . ASN A 1 180 ? 17.777 7.065 -16.182 1.00 97.94 180 ASN A CA 1
ATOM 1353 C C . ASN A 1 180 ? 16.570 6.124 -16.116 1.00 97.94 180 ASN A C 1
ATOM 1355 O O . ASN A 1 180 ? 15.500 6.504 -15.637 1.00 97.94 180 ASN A O 1
ATOM 1359 N N . THR A 1 181 ? 16.751 4.880 -16.556 1.00 98.19 181 THR A N 1
ATOM 1360 C CA . THR A 1 181 ? 15.754 3.807 -16.413 1.00 98.19 181 THR A CA 1
ATOM 1361 C C . THR A 1 181 ? 15.927 3.058 -15.092 1.00 98.19 181 THR A C 1
ATOM 1363 O O . THR A 1 181 ? 16.936 3.219 -14.398 1.00 98.19 181 THR A O 1
ATOM 1366 N N . ALA A 1 182 ? 14.987 2.167 -14.761 1.00 97.75 182 ALA A N 1
ATOM 1367 C CA . ALA A 1 182 ? 15.086 1.295 -13.585 1.00 97.75 182 ALA A CA 1
ATOM 1368 C C . ALA A 1 182 ? 16.423 0.521 -13.520 1.00 97.75 182 ALA A C 1
ATOM 1370 O O . ALA A 1 182 ? 17.011 0.365 -12.447 1.00 97.75 182 ALA A O 1
ATOM 1371 N N . LEU A 1 183 ? 16.957 0.099 -14.676 1.00 97.81 183 LEU A N 1
ATOM 1372 C CA . LEU A 1 183 ? 18.250 -0.589 -14.760 1.00 97.81 183 LEU A CA 1
ATOM 1373 C C . LEU A 1 183 ? 19.418 0.322 -14.363 1.00 97.81 183 LEU A C 1
ATOM 1375 O O . LEU A 1 183 ? 20.361 -0.143 -13.718 1.00 97.81 183 LEU A O 1
ATOM 1379 N N . VAL A 1 184 ? 19.368 1.604 -14.736 1.00 97.69 184 VAL A N 1
ATOM 1380 C CA . VAL A 1 184 ? 20.403 2.581 -14.374 1.00 97.69 184 VAL A CA 1
ATOM 1381 C C . VAL A 1 184 ? 20.407 2.810 -12.864 1.00 97.69 184 VAL A C 1
ATOM 1383 O O . VAL A 1 184 ? 21.473 2.725 -12.259 1.00 97.69 184 VAL A O 1
ATOM 1386 N N . HIS A 1 185 ? 19.233 2.990 -12.249 1.00 98.00 185 HIS A N 1
ATOM 1387 C CA . HIS A 1 185 ? 19.081 3.119 -10.792 1.00 98.00 185 HIS A CA 1
ATOM 1388 C C . HIS A 1 185 ? 19.652 1.906 -10.039 1.00 98.00 185 HIS A C 1
ATOM 1390 O O . HIS A 1 185 ? 20.515 2.062 -9.174 1.00 98.00 185 HIS A O 1
ATOM 1396 N N . ALA A 1 186 ? 19.273 0.683 -10.431 1.00 98.00 186 ALA A N 1
ATOM 1397 C CA . ALA A 1 186 ? 19.807 -0.543 -9.827 1.00 98.00 186 ALA A CA 1
ATOM 1398 C C . ALA A 1 186 ? 21.334 -0.661 -9.978 1.00 98.00 186 ALA A C 1
ATOM 1400 O O . ALA A 1 186 ? 22.046 -1.004 -9.030 1.00 98.00 186 ALA A O 1
ATOM 1401 N N . SER A 1 187 ? 21.852 -0.351 -11.170 1.00 97.06 187 SER A N 1
ATOM 1402 C CA . SER A 1 187 ? 23.278 -0.490 -11.482 1.00 97.06 187 SER A CA 1
ATOM 1403 C C . SER A 1 187 ? 24.131 0.560 -10.772 1.00 97.06 187 SER A C 1
ATOM 1405 O O . SER A 1 187 ? 25.200 0.224 -10.266 1.00 97.06 187 SER A O 1
ATOM 1407 N N . ALA A 1 188 ? 23.645 1.801 -10.666 1.00 97.38 188 ALA A N 1
ATOM 1408 C CA . ALA A 1 188 ? 24.314 2.884 -9.943 1.00 97.38 188 ALA A CA 1
ATOM 1409 C C . ALA A 1 188 ? 24.488 2.575 -8.447 1.00 97.38 188 ALA A C 1
ATOM 1411 O O . ALA A 1 188 ? 25.436 3.046 -7.819 1.00 97.38 188 ALA A O 1
ATOM 1412 N N . ARG A 1 189 ? 23.597 1.751 -7.885 1.00 97.44 189 ARG A N 1
ATOM 1413 C CA . ARG A 1 189 ? 23.630 1.301 -6.488 1.00 97.44 189 ARG A CA 1
ATOM 1414 C C . ARG A 1 189 ? 24.307 -0.055 -6.284 1.00 97.44 189 ARG A C 1
ATOM 1416 O O . ARG A 1 189 ? 24.486 -0.473 -5.146 1.00 97.44 189 ARG A O 1
ATOM 1423 N N . GLY A 1 190 ? 24.713 -0.730 -7.361 1.00 96.88 190 GLY A N 1
ATOM 1424 C CA . GLY A 1 190 ? 25.378 -2.034 -7.295 1.00 96.88 190 GLY A CA 1
ATOM 1425 C C . GLY A 1 190 ? 24.440 -3.221 -7.043 1.00 96.88 190 GLY A C 1
ATOM 1426 O O . GLY A 1 190 ? 24.915 -4.301 -6.686 1.00 96.88 190 GLY A O 1
ATOM 1427 N N . HIS A 1 191 ? 23.130 -3.067 -7.261 1.00 98.06 191 HIS A N 1
ATOM 1428 C CA . HIS A 1 191 ? 22.128 -4.120 -7.054 1.00 98.06 191 HIS A CA 1
ATOM 1429 C C . HIS A 1 191 ? 22.132 -5.135 -8.204 1.00 98.06 191 HIS A C 1
ATOM 1431 O O . HIS A 1 191 ? 21.209 -5.209 -9.016 1.00 98.06 191 HIS A O 1
ATOM 1437 N N . ALA A 1 192 ? 23.199 -5.933 -8.283 1.00 96.88 192 ALA A N 1
ATOM 1438 C CA . ALA A 1 192 ? 23.487 -6.816 -9.415 1.00 96.88 192 ALA A CA 1
ATOM 1439 C C . ALA A 1 192 ? 22.370 -7.827 -9.726 1.00 96.88 192 ALA A C 1
ATOM 1441 O O . ALA A 1 192 ? 22.162 -8.175 -10.890 1.00 96.88 192 ALA A O 1
ATOM 1442 N N . GLU A 1 193 ? 21.651 -8.311 -8.711 1.00 97.38 193 GLU A N 1
ATOM 1443 C CA . GLU A 1 193 ? 20.511 -9.206 -8.917 1.00 97.38 193 GLU A CA 1
ATOM 1444 C C . GLU A 1 193 ? 19.355 -8.497 -9.630 1.00 97.38 193 GLU A C 1
ATOM 1446 O O . GLU A 1 193 ? 18.851 -9.009 -10.62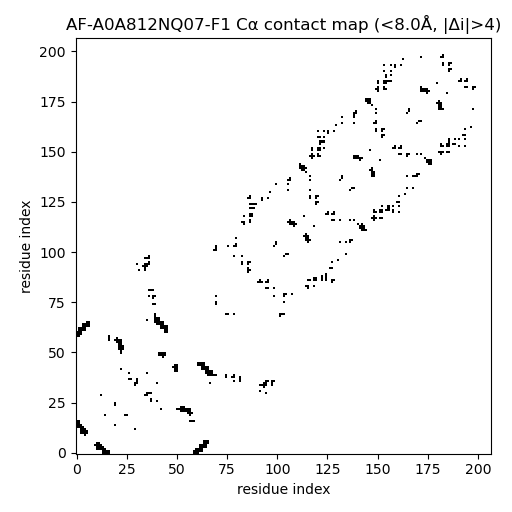8 1.00 97.38 193 GLU A O 1
ATOM 1451 N N . ILE A 1 194 ? 19.000 -7.288 -9.192 1.00 98.00 194 ILE A N 1
ATOM 1452 C CA . ILE A 1 194 ? 17.970 -6.464 -9.834 1.00 98.00 194 ILE A CA 1
ATOM 1453 C C . ILE A 1 194 ? 18.376 -6.138 -11.271 1.00 98.00 194 ILE A C 1
ATOM 1455 O O . ILE A 1 194 ? 17.578 -6.322 -12.190 1.00 98.00 194 ILE A O 1
ATOM 1459 N N . SER A 1 195 ? 19.635 -5.751 -11.502 1.00 96.94 195 SER A N 1
ATOM 1460 C CA . SER A 1 195 ? 20.135 -5.510 -12.859 1.00 96.94 195 SER A CA 1
ATOM 1461 C C . SER A 1 195 ? 19.974 -6.741 -13.760 1.00 96.94 195 SER A C 1
ATOM 1463 O O . SER A 1 195 ? 19.636 -6.604 -14.934 1.00 96.94 195 SER A O 1
ATOM 1465 N N . ARG A 1 196 ? 20.159 -7.961 -13.230 1.00 95.25 196 ARG A N 1
ATOM 1466 C CA . ARG A 1 196 ? 19.913 -9.204 -13.985 1.00 95.25 196 ARG A CA 1
ATOM 1467 C C . ARG A 1 196 ? 18.437 -9.442 -14.288 1.00 95.25 196 ARG A C 1
ATOM 1469 O O . ARG A 1 196 ? 18.153 -9.986 -15.351 1.00 95.25 196 ARG A O 1
ATOM 1476 N N . LEU A 1 197 ? 17.525 -9.057 -13.395 1.00 95.44 197 LEU A N 1
ATOM 1477 C CA . LEU A 1 197 ? 16.080 -9.168 -13.634 1.00 95.44 197 LEU A CA 1
ATOM 1478 C C . LEU A 1 197 ? 15.603 -8.230 -14.742 1.00 95.44 197 LEU A C 1
ATOM 1480 O O . LEU A 1 197 ? 14.737 -8.609 -15.525 1.00 95.44 197 LEU A O 1
ATOM 1484 N N . LEU A 1 198 ? 16.188 -7.035 -14.816 1.00 94.38 198 LEU A N 1
ATOM 1485 C CA . LEU A 1 198 ? 15.810 -6.002 -15.781 1.00 94.38 198 LEU A CA 1
ATOM 1486 C C . LEU A 1 198 ? 16.474 -6.171 -17.149 1.00 94.38 198 LEU A C 1
ATOM 1488 O O . LEU A 1 198 ? 15.982 -5.635 -18.138 1.00 94.38 198 LEU A O 1
ATOM 1492 N N . MET A 1 199 ? 17.590 -6.901 -17.232 1.00 89.06 199 MET A N 1
ATOM 1493 C CA . MET A 1 199 ? 18.238 -7.148 -18.515 1.00 89.06 199 MET A CA 1
ATOM 1494 C C . MET A 1 199 ? 17.308 -7.939 -19.449 1.00 89.06 199 MET A C 1
ATOM 1496 O O . MET A 1 199 ? 16.766 -8.975 -19.047 1.00 89.06 199 MET A O 1
ATOM 1500 N N . PRO A 1 200 ? 17.168 -7.521 -20.723 1.00 72.56 200 PRO A N 1
ATOM 1501 C CA . PRO A 1 200 ? 16.386 -8.260 -21.697 1.00 72.56 200 PRO A CA 1
ATOM 1502 C C . PRO A 1 200 ? 16.860 -9.711 -21.754 1.00 72.56 200 PRO A C 1
ATOM 1504 O O . PRO A 1 200 ? 18.040 -9.988 -22.003 1.00 72.56 200 PRO A O 1
ATOM 1507 N N . ARG A 1 201 ? 15.946 -10.668 -21.563 1.00 64.25 201 ARG A N 1
ATOM 1508 C CA . ARG A 1 201 ? 16.270 -12.066 -21.854 1.00 64.25 201 ARG A CA 1
ATOM 1509 C C . ARG A 1 201 ? 16.606 -12.141 -23.338 1.00 64.25 201 ARG A C 1
ATOM 1511 O O . ARG A 1 201 ? 15.752 -11.847 -24.173 1.00 64.25 201 ARG A O 1
ATOM 1518 N N . ARG A 1 202 ? 17.849 -12.515 -23.673 1.00 53.00 202 ARG A N 1
ATOM 1519 C CA . ARG A 1 202 ? 18.274 -12.794 -25.052 1.00 53.00 202 ARG A CA 1
ATOM 1520 C C . ARG A 1 202 ? 17.306 -13.815 -25.651 1.00 53.00 202 ARG A C 1
ATOM 1522 O O . ARG A 1 202 ? 17.446 -15.015 -25.432 1.00 53.00 202 ARG A O 1
ATOM 1529 N N . LYS A 1 203 ? 16.321 -13.341 -26.415 1.00 47.06 203 LYS A N 1
ATOM 1530 C CA . LYS A 1 203 ? 15.568 -14.183 -27.337 1.00 47.06 203 LYS A CA 1
ATOM 1531 C C . LYS A 1 203 ? 16.571 -14.563 -28.416 1.00 47.06 203 LYS A C 1
ATOM 1533 O O . LYS A 1 203 ? 16.849 -13.763 -29.307 1.00 47.06 203 LYS A O 1
ATOM 1538 N N . PHE A 1 204 ? 17.176 -15.742 -28.303 1.00 47.34 204 PHE A N 1
ATOM 1539 C CA . PHE A 1 204 ? 17.838 -16.342 -29.450 1.00 47.34 204 PHE A CA 1
ATOM 1540 C C . PHE A 1 204 ? 16.750 -16.509 -30.513 1.00 47.34 204 PHE A C 1
ATOM 1542 O O . PHE A 1 204 ? 15.895 -17.385 -30.401 1.00 47.34 204 PHE A O 1
ATOM 1549 N N . LYS A 1 205 ? 16.723 -15.610 -31.504 1.00 44.44 205 LYS A N 1
ATOM 1550 C CA . LYS A 1 205 ? 16.053 -15.896 -32.770 1.00 44.44 205 LYS A CA 1
ATOM 1551 C C . LYS A 1 205 ? 16.814 -17.085 -33.343 1.00 44.44 205 LYS A C 1
ATOM 1553 O O . LYS A 1 205 ? 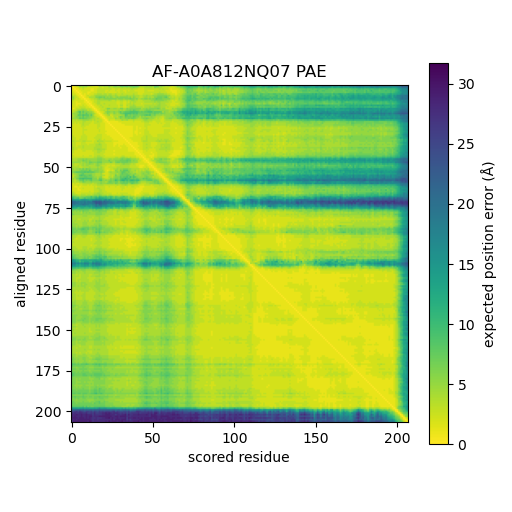17.939 -16.917 -33.804 1.00 44.44 205 LYS A O 1
ATOM 1558 N N . VAL A 1 206 ? 16.242 -18.277 -33.207 1.00 49.66 206 VAL A N 1
ATOM 1559 C CA . VAL A 1 206 ? 16.657 -19.428 -34.005 1.00 49.66 206 VAL A CA 1
ATOM 1560 C C . VAL A 1 206 ? 16.324 -19.034 -35.440 1.00 49.66 206 VAL A C 1
ATOM 1562 O O . VAL A 1 206 ? 15.159 -18.785 -35.751 1.00 49.66 206 VAL A O 1
ATOM 1565 N N . ILE A 1 207 ? 17.376 -18.796 -36.220 1.00 64.06 207 ILE A N 1
ATOM 1566 C CA . ILE A 1 207 ? 17.318 -18.459 -37.644 1.00 64.06 207 ILE A CA 1
ATOM 1567 C C . ILE A 1 207 ? 17.099 -19.753 -38.420 1.00 64.06 207 ILE A C 1
ATOM 1569 O O . ILE A 1 207 ? 17.724 -20.762 -38.017 1.00 64.06 207 ILE A O 1
#

pLDDT: mean 90.43, std 10.33, range [44.44, 98.81]

InterPro domains:
  IPR000626 Ubiquitin-like domain [PS50053] (1-58)
  IPR002110 Ankyrin repeat [PF12796] (84-176)
  IPR002110 Ankyrin repeat [PR01415] (113-128)
  IPR002110 Ankyrin repeat [PR01415] (161-175)
  IPR002110 Ankyrin repeat [PS50088] (112-144)
  IPR002110 Ankyrin repeat [PS50088] (145-177)
  IPR002110 Ankyrin repeat [SM00248] (76-108)
  IPR002110 Ankyrin repeat [SM00248] (112-141)
  IPR002110 Ankyrin repeat [SM00248] (145-176)
  IPR002110 Ankyrin repeat [SM00248] (178-207)
  IPR036770 Ankyrin repeat-containing domain superfamily [G3DSA:1.25.40.20] (40-151)
  IPR036770 Ankyrin repeat-containing domain superfamily [G3DSA:1.25.40.20] (152-199)
  IPR036770 Ankyrin repeat-containing domain superfamily [SSF48403] (73-199)
  IPR050889 Dendritic Spine Regulation and Scaffold [PTHR24166] (83-202)

Nearest PDB structures (foldseek):
  8p9d-assembly1_F  TM=9.758E-01  e=5.222E-09  Lama glama
  7z73-assembly1_F  TM=9.724E-01  e=5.790E-09  synthetic construct
  6z8n-assembly1_AAA  TM=9.771E-01  e=1.133E-08  Rattus norvegicus
  6d66-assembly1_B  TM=9.530E-01  e=8.750E-09  synthetic construct
  5hry-assembly3_D  TM=9.717E-01  e=6.224E-08  synthetic construct

Mean predicted aligned error: 5.93 Å

Foldseek 3Di:
DEFEAEPVRHTQDDDDLVQPFWPLSVLVVSCQRPVQQSLQWFKAWPVRHTGDGGDTDDDYTYIYTGGDQPVPPVSLVVLQVSLLVPLQDPRNLSNNLVSVVSPRDQCDADPQSQGSLLSNLLRLVLSSNLVSLVSVHDQCRAGNQRDGSLLNNLLNLNLNSNVVSVVSPHDQCRAGPVRDGSLNSNVVNPSVNSNVVSDDDPPPPPD

Sequence (207 aa):
MLRVCSIAGEELASVSTQEVKHISALKHMLRRLHGFPLCMQRLLSDNGSILNDSLKLEGDAEIQLVLLSLSTGNLCNEAALELISCASEPGHLKTARMLLEAGVNKDICRQRGKTVLMHAAQNGQLEIAQLLVEASADIDARDWARETALMYACDSGHVEIVRLLLEAGADNDLSDLNGNTALVHASARGHAEISRLLMPRRKFKVI